Protein AF-A0A178VXC1-F1 (afdb_monomer_lite)

InterPro domains:
  IPR004827 Basic-leucine zipper domain [PF07716] (118-171)
  IPR004827 Basic-leucine zipper domain [PS50217] (119-182)
  IPR004827 Basic-leucine zipper domain [SM00338] (117-181)
  IPR044759 RF2-like transcription factor, bZIP domain [cd14703] (122-173)
  IPR046347 Basic-leucine zipper domain superfamily [SSF57959] (121-177)

Organism: Arabidopsis thaliana (NCBI:txid3702)

Sequence (201 aa):
MNGSDNITTSSGSRSMTQPSLASSSLPPLSPSSSTFHCNSLPSMSFSLSAPVESRDSSIKLPPSPGNFSSSSSVDGDEDASWLEFGSSDYTDDELNKIAKSTKLQEIAKSTKLQEIASDPKKVRRILKNRELAASSKQRKLKYMIDLEHRIKFLENKNALIFEKIKLLEKDKTILMNEKKEITIRIESLEQQAQLRDGTLS

Secondary structure (DSSP, 8-state):
-----------------------------PPP----------------------------PPPP---------------------------HHHHHHHHT-HHHHHHHHHHHHHHHHT-HHHHHHHHHHHHHHHHHHHHHHHHHHHHHHHHHHHHHHHHHHHHHHHHHHHHHHHHHHHHHHHHHHHHHHHHHHHHHHTTT-

Foldseek 3Di:
DDDDDDDDDDDDDDDDDDDDDDDDDDDDDDPDDDDDDDPDDDDDDDDDDDDDDDDDDDDDDDDDDDDDDDDDDDDDDDDPPDPPPPDDDDDPVRVVVVCVPPVVVVVVVVVVVVVCVVDPVSVVVVVVVVVVVVVVVVVVVVVVVVVVVVVVVVVVVVVVVVVVVVVVVVVVVVVVVVVVVVVVVVVVVVVVVVVVVVVVD

pLDDT: mean 70.94, std 24.5, range [33.78, 98.88]

Structure (mmCIF, N/CA/C/O backbone):
data_AF-A0A178VXC1-F1
#
_entry.id   AF-A0A178VXC1-F1
#
loop_
_atom_site.group_PDB
_atom_site.id
_atom_site.type_symbol
_atom_site.label_atom_id
_atom_site.label_alt_id
_atom_site.label_comp_id
_atom_site.label_asym_id
_atom_site.label_entity_id
_atom_site.label_seq_id
_atom_site.pdbx_PDB_ins_code
_atom_site.Cartn_x
_atom_site.Cartn_y
_atom_site.Cartn_z
_atom_site.occupancy
_atom_site.B_iso_or_equiv
_atom_site.auth_seq_id
_atom_site.auth_comp_id
_atom_site.auth_asym_id
_atom_site.auth_atom_id
_atom_site.pdbx_PDB_model_num
ATOM 1 N N . MET A 1 1 ? -51.704 34.181 -7.062 1.00 36.94 1 MET A N 1
ATOM 2 C CA . MET A 1 1 ? -52.946 33.559 -7.573 1.00 36.94 1 MET A CA 1
ATOM 3 C C . MET A 1 1 ? -52.506 32.561 -8.635 1.00 36.94 1 MET A C 1
ATOM 5 O O . MET A 1 1 ? -51.899 33.000 -9.598 1.00 36.94 1 MET A O 1
ATOM 9 N N . ASN A 1 2 ? -52.368 31.280 -8.264 1.00 41.03 2 ASN A N 1
ATOM 10 C CA . ASN A 1 2 ? -53.323 30.176 -8.535 1.00 41.03 2 ASN A CA 1
ATOM 11 C C . ASN A 1 2 ? -53.510 29.964 -10.048 1.00 41.03 2 ASN A C 1
ATOM 13 O O . ASN A 1 2 ? -53.806 30.929 -10.733 1.00 41.03 2 ASN A O 1
ATOM 17 N N . GLY A 1 3 ? -53.409 28.786 -10.655 1.00 39.91 3 GLY A N 1
ATOM 18 C CA . GLY A 1 3 ? -53.301 27.385 -10.236 1.00 39.91 3 GLY A CA 1
ATOM 19 C C . GLY A 1 3 ? -53.251 26.539 -11.533 1.00 39.91 3 GLY A C 1
ATOM 20 O O . GLY A 1 3 ? -53.566 27.055 -12.602 1.00 39.91 3 GLY A O 1
ATOM 21 N N . SER A 1 4 ? -52.674 25.337 -11.518 1.00 53.22 4 SER A N 1
ATOM 22 C CA . SER A 1 4 ? -53.400 24.046 -11.537 1.00 53.22 4 SER A CA 1
ATOM 23 C C . SER A 1 4 ? -53.233 23.283 -12.868 1.00 53.22 4 SER A C 1
ATOM 25 O O . SER A 1 4 ? -53.851 23.614 -13.871 1.00 53.22 4 SER A O 1
ATOM 27 N N . ASP A 1 5 ? -52.345 22.290 -12.836 1.00 54.25 5 ASP A N 1
ATOM 28 C CA . ASP A 1 5 ? -52.455 20.876 -13.241 1.00 54.25 5 ASP A CA 1
ATOM 29 C C . ASP A 1 5 ? -53.368 20.359 -14.383 1.00 54.25 5 ASP A C 1
ATOM 31 O O . ASP A 1 5 ? -54.562 20.628 -14.455 1.00 54.25 5 ASP A O 1
ATOM 35 N N . ASN A 1 6 ? -52.775 19.369 -15.077 1.00 50.41 6 ASN A N 1
ATOM 36 C CA . ASN A 1 6 ? -53.338 18.074 -15.511 1.00 50.41 6 ASN A CA 1
ATOM 37 C C . ASN A 1 6 ? -54.244 18.017 -16.757 1.00 50.41 6 ASN A C 1
ATOM 39 O O . ASN A 1 6 ? -55.423 18.351 -16.706 1.00 50.41 6 ASN A O 1
ATOM 43 N N . ILE A 1 7 ? -53.731 17.361 -17.813 1.00 51.56 7 ILE A N 1
ATOM 44 C CA . ILE A 1 7 ? -54.553 16.490 -18.667 1.00 51.56 7 ILE A CA 1
ATOM 45 C C . ILE A 1 7 ? -53.900 15.107 -18.787 1.00 51.56 7 ILE A C 1
ATOM 47 O O . ILE A 1 7 ? -52.826 14.919 -19.356 1.00 51.56 7 ILE A O 1
ATOM 51 N N . THR A 1 8 ? -54.626 14.145 -18.229 1.00 43.94 8 THR A N 1
ATOM 52 C CA . THR A 1 8 ? -54.477 12.695 -18.301 1.00 43.94 8 THR A CA 1
ATOM 53 C C . THR A 1 8 ? -54.895 12.199 -19.686 1.00 43.94 8 THR A C 1
ATOM 55 O O . THR A 1 8 ? -55.959 12.576 -20.173 1.00 43.94 8 THR A O 1
ATOM 58 N N . THR A 1 9 ? -54.115 11.307 -20.305 1.00 51.94 9 THR A N 1
ATOM 59 C CA . THR A 1 9 ? -54.581 10.494 -21.441 1.00 51.94 9 THR A CA 1
ATOM 60 C C . THR A 1 9 ? -54.616 9.021 -21.049 1.00 51.94 9 THR A C 1
ATOM 62 O O . THR A 1 9 ? -53.717 8.490 -20.404 1.00 51.94 9 THR A O 1
ATOM 65 N N . SER A 1 10 ? -55.750 8.415 -21.383 1.00 43.03 10 SER A N 1
ATOM 66 C CA . SER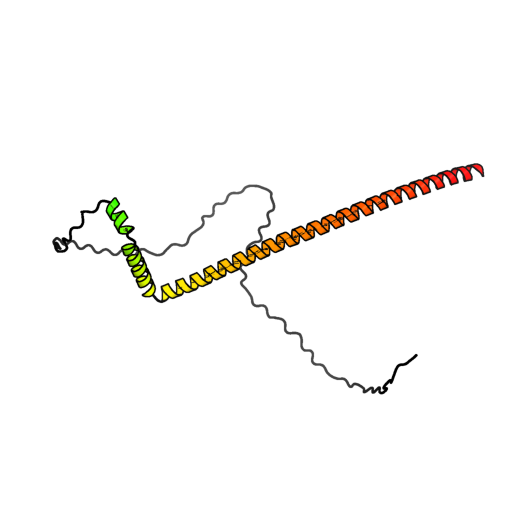 A 1 10 ? -56.200 7.065 -21.061 1.00 43.03 10 SER A CA 1
ATOM 67 C C . SER A 1 10 ? -56.070 6.149 -22.289 1.00 43.03 10 SER A C 1
ATOM 69 O O . SER A 1 10 ? -55.908 6.630 -23.409 1.00 43.03 10 SER A O 1
ATOM 71 N N . SER A 1 11 ? -56.276 4.847 -22.060 1.00 44.06 11 SER A N 1
ATOM 72 C CA . SER A 1 11 ? -56.412 3.718 -23.002 1.00 44.06 11 SER A CA 1
ATOM 73 C C . SER A 1 11 ? -55.104 3.052 -23.463 1.00 44.06 11 SER A C 1
ATOM 75 O O . SER A 1 11 ? -54.135 3.713 -23.793 1.00 44.06 11 SER A O 1
ATOM 77 N N . GLY A 1 12 ? -54.989 1.726 -23.520 1.00 41.28 12 GLY A N 1
ATOM 78 C CA . GLY A 1 12 ? -55.965 0.683 -23.247 1.00 41.28 12 GLY A CA 1
ATOM 79 C C . GLY A 1 12 ? -55.291 -0.687 -23.163 1.00 41.28 12 GLY A C 1
ATOM 80 O O . GLY A 1 12 ? -54.256 -0.951 -23.771 1.00 41.28 12 GLY A O 1
ATOM 81 N N . SER A 1 13 ? -55.910 -1.551 -22.373 1.00 48.03 13 SER A N 1
ATOM 82 C CA . SER A 1 13 ? -55.564 -2.946 -22.136 1.00 48.03 13 SER A CA 1
ATOM 83 C C . SER A 1 13 ? -55.961 -3.803 -23.339 1.00 48.03 13 SER A C 1
ATOM 85 O O . SER A 1 13 ? -57.119 -3.772 -23.753 1.00 48.03 13 SER A O 1
ATOM 87 N N . ARG A 1 14 ? -55.051 -4.638 -23.853 1.00 50.28 14 ARG A N 1
ATOM 88 C CA . ARG A 1 14 ? -55.409 -5.802 -24.677 1.00 50.28 14 ARG A CA 1
ATOM 89 C C . ARG A 1 14 ? -54.522 -6.994 -24.336 1.00 50.28 14 ARG A C 1
ATOM 91 O O . ARG A 1 14 ? -53.337 -7.020 -24.646 1.00 50.28 14 ARG A O 1
ATOM 98 N N . SER A 1 15 ? -55.143 -7.971 -23.688 1.00 45.84 15 SER A N 1
ATOM 99 C CA . SER A 1 15 ? -54.694 -9.351 -23.579 1.00 45.84 15 SER A CA 1
ATOM 100 C C . SER A 1 15 ? -54.772 -10.027 -24.946 1.00 45.84 15 SER A C 1
ATOM 102 O O . SER A 1 15 ? -55.789 -9.911 -25.627 1.00 45.84 15 SER A O 1
ATOM 104 N N . MET A 1 16 ? -53.734 -10.774 -25.325 1.00 54.09 16 MET A N 1
ATOM 105 C CA . MET A 1 16 ? -53.871 -11.876 -26.274 1.00 54.09 16 MET A CA 1
ATOM 106 C C . MET A 1 16 ? -53.001 -13.057 -25.846 1.00 54.09 16 MET A C 1
ATOM 108 O O . MET A 1 16 ? -51.818 -12.943 -25.537 1.00 54.09 16 MET A O 1
ATOM 112 N N . THR A 1 17 ? -53.707 -14.172 -25.792 1.00 45.28 17 THR A N 1
ATOM 113 C CA . THR A 1 17 ? -53.406 -15.537 -25.391 1.00 45.28 17 THR A CA 1
ATOM 114 C C . THR A 1 17 ? -52.227 -16.168 -26.143 1.00 45.28 17 THR A C 1
ATOM 116 O O . THR A 1 17 ? -52.057 -15.968 -27.343 1.00 45.28 17 THR A O 1
ATOM 119 N N . GLN A 1 18 ? -51.443 -16.970 -25.416 1.00 49.00 18 GLN A N 1
ATOM 120 C CA . GLN A 1 18 ? -50.441 -17.911 -25.937 1.00 49.00 18 GLN A CA 1
ATOM 121 C C . GLN A 1 18 ? -51.083 -18.999 -26.817 1.00 49.00 18 GLN A C 1
ATOM 123 O O . GLN A 1 18 ? -52.220 -19.397 -26.564 1.00 49.00 18 GLN A O 1
ATOM 128 N N . PRO A 1 19 ? -50.310 -19.606 -27.730 1.00 50.94 19 PRO A N 1
ATOM 129 C CA . PRO A 1 19 ? -50.226 -21.061 -27.662 1.00 50.94 19 PRO A CA 1
ATOM 130 C C . PRO A 1 19 ? -48.784 -21.580 -27.667 1.00 50.94 19 PRO A C 1
ATOM 132 O O . PRO A 1 19 ? -47.883 -21.055 -28.319 1.00 50.94 19 PRO A O 1
ATOM 135 N N . SER A 1 20 ? -48.623 -22.646 -26.895 1.00 48.56 20 SER A N 1
ATOM 136 C CA . SER A 1 20 ? -47.468 -23.518 -26.742 1.00 48.56 20 SER A CA 1
ATOM 137 C C . SER A 1 20 ? -47.226 -24.390 -27.982 1.00 48.56 20 SER A C 1
ATOM 139 O O . SER A 1 20 ? -48.170 -24.755 -28.677 1.00 48.56 20 SER A O 1
ATOM 141 N N . LEU A 1 21 ? -45.970 -24.792 -28.215 1.00 39.75 21 LEU A N 1
ATOM 142 C CA . LEU A 1 21 ? -45.497 -26.186 -28.117 1.00 39.75 21 LEU A CA 1
ATOM 143 C C . LEU A 1 21 ? -44.094 -26.362 -28.736 1.00 39.75 21 LEU A C 1
ATOM 145 O O . LEU A 1 21 ? -43.771 -25.788 -29.768 1.00 39.75 21 LEU A O 1
ATOM 149 N N . ALA A 1 22 ? -43.342 -27.266 -28.102 1.00 42.25 22 ALA A N 1
ATOM 150 C CA . ALA A 1 22 ? -42.221 -28.049 -28.627 1.00 42.25 22 ALA A CA 1
ATOM 151 C C . ALA A 1 22 ? -40.811 -27.414 -28.686 1.00 42.25 22 ALA A C 1
ATOM 153 O O . ALA A 1 22 ? -40.331 -26.941 -29.707 1.00 42.25 22 ALA A O 1
ATOM 154 N N . SER A 1 23 ? -40.113 -27.559 -27.556 1.00 49.72 23 SER A N 1
ATOM 155 C CA . SER A 1 23 ? -38.897 -28.382 -27.438 1.00 49.72 23 SER A CA 1
ATOM 156 C C . SER A 1 23 ? -37.802 -28.242 -28.508 1.00 49.72 23 SER A C 1
ATOM 158 O O . SER A 1 23 ? -37.768 -28.992 -29.479 1.00 49.72 23 SER A O 1
ATOM 160 N N . SER A 1 24 ? -36.779 -27.438 -28.218 1.00 43.06 24 SER A N 1
ATOM 161 C CA . SER A 1 24 ? -35.423 -27.698 -28.718 1.00 43.06 24 SER A CA 1
ATOM 162 C C . SER A 1 24 ? -34.406 -27.431 -27.611 1.00 43.06 24 SER A C 1
ATOM 164 O O . SER A 1 24 ? -33.894 -26.325 -27.441 1.00 43.06 24 SER A O 1
ATOM 166 N N . SER A 1 25 ? -34.156 -28.468 -26.821 1.00 47.69 25 SER A N 1
ATOM 167 C CA . SER A 1 25 ? -33.063 -28.550 -25.861 1.00 47.69 25 SER A CA 1
ATOM 168 C C . SER A 1 25 ? -31.734 -28.519 -26.621 1.00 47.69 25 SER A C 1
ATOM 170 O O . SER A 1 25 ? -31.384 -29.496 -27.279 1.00 47.69 25 SER A O 1
ATOM 172 N N . LEU A 1 26 ? -30.985 -27.420 -26.537 1.00 57.69 26 LEU A N 1
ATOM 173 C CA . LEU A 1 26 ? -29.579 -27.380 -26.946 1.00 57.69 26 LEU A CA 1
ATOM 174 C C . LEU A 1 26 ? -28.730 -26.990 -25.727 1.00 57.69 26 LEU A C 1
ATOM 176 O O . LEU A 1 26 ? -29.003 -25.957 -25.112 1.00 57.69 26 LEU A O 1
ATOM 180 N N . PRO A 1 27 ? -27.741 -27.811 -25.328 1.00 60.38 27 PRO A N 1
ATOM 181 C CA . PRO A 1 27 ? -26.897 -27.516 -24.177 1.00 60.38 27 PRO A CA 1
ATOM 182 C C . PRO A 1 27 ? -25.889 -26.397 -24.501 1.00 60.38 27 PRO A C 1
ATOM 184 O O . PRO A 1 27 ? -25.479 -26.255 -25.657 1.00 60.38 27 PRO A O 1
ATOM 187 N N . PRO A 1 28 ? -25.448 -25.610 -23.501 1.00 56.44 28 PRO A N 1
ATOM 188 C CA . PRO A 1 28 ? -24.409 -24.609 -23.702 1.00 56.44 28 PRO A CA 1
ATOM 189 C C . PRO A 1 28 ? -23.078 -25.290 -24.046 1.00 56.44 28 PRO A C 1
ATOM 191 O O . PRO A 1 28 ? -22.619 -26.197 -23.348 1.00 56.44 28 PRO A O 1
ATOM 194 N N . LEU A 1 29 ? -22.461 -24.837 -25.138 1.00 44.03 29 LEU A N 1
ATOM 195 C CA . LEU A 1 29 ? -21.144 -25.275 -25.589 1.00 44.03 29 LEU A CA 1
ATOM 196 C C . LEU A 1 29 ? -20.113 -25.030 -24.477 1.00 44.03 29 LEU A C 1
ATOM 198 O O . LEU A 1 29 ? -19.839 -23.894 -24.096 1.00 44.03 29 LEU A O 1
ATOM 202 N N . SER A 1 30 ? -19.558 -26.119 -23.951 1.00 53.22 30 SER A N 1
ATOM 203 C CA . SER A 1 30 ? -18.412 -26.094 -23.042 1.00 53.22 30 SER A CA 1
ATOM 204 C C . SER A 1 30 ? -17.130 -25.815 -23.840 1.00 53.22 30 SER A C 1
ATOM 206 O O . SER A 1 30 ? -16.993 -26.341 -24.948 1.00 53.22 30 SER A O 1
ATOM 208 N N . PRO A 1 31 ? -16.164 -25.037 -23.321 1.00 47.44 31 PRO A N 1
ATOM 209 C CA . PRO A 1 31 ? -14.853 -24.929 -23.948 1.00 47.44 31 PRO A CA 1
ATOM 210 C C . PRO A 1 31 ? -14.093 -26.252 -23.757 1.00 47.44 31 PRO A C 1
ATOM 212 O O . PRO A 1 31 ? -13.821 -26.662 -22.631 1.00 47.44 31 PRO A O 1
ATOM 215 N N . SER A 1 32 ? -13.776 -26.935 -24.860 1.00 41.06 32 SER A N 1
ATOM 216 C CA . SER A 1 32 ? -12.985 -28.170 -24.845 1.00 41.06 32 SER A CA 1
ATOM 217 C C . SER A 1 32 ? -11.593 -27.956 -24.249 1.00 41.06 32 SER A C 1
ATOM 219 O O . SER A 1 32 ? -10.868 -27.030 -24.616 1.00 41.06 32 SER A O 1
ATOM 221 N N . SER A 1 33 ? -11.214 -28.890 -23.379 1.00 42.69 33 SER A N 1
ATOM 222 C CA . SER A 1 33 ? -9.881 -29.085 -22.815 1.00 42.69 33 SER A CA 1
ATOM 223 C C . SER A 1 33 ? -8.814 -29.260 -23.901 1.00 42.69 33 SER A C 1
ATOM 225 O O . SER A 1 33 ? -8.761 -30.285 -24.576 1.00 42.69 33 SER A O 1
ATOM 227 N N . SER A 1 34 ? -7.916 -28.281 -24.012 1.00 38.97 34 SER A N 1
ATOM 228 C CA . SER A 1 34 ? -6.635 -28.399 -24.716 1.00 38.97 34 SER A CA 1
ATOM 229 C C . SER A 1 34 ? -5.501 -28.573 -23.700 1.00 38.97 34 SER A C 1
ATOM 231 O O . SER A 1 34 ? -4.881 -27.616 -23.245 1.00 38.97 34 SER A O 1
ATOM 233 N N . THR A 1 35 ? -5.284 -29.827 -23.329 1.00 41.97 35 THR A N 1
ATOM 234 C CA . THR A 1 35 ? -4.037 -30.500 -22.929 1.00 41.97 35 THR A CA 1
ATOM 235 C C . THR A 1 35 ? -2.718 -29.752 -23.252 1.00 41.97 35 THR A C 1
ATOM 237 O O . THR A 1 35 ? -2.277 -29.752 -24.394 1.00 41.97 35 THR A O 1
ATOM 240 N N . PHE A 1 36 ? -2.102 -29.206 -22.183 1.00 37.97 36 PHE A N 1
ATOM 241 C CA . PHE A 1 36 ? -0.664 -28.987 -21.861 1.00 37.97 36 PHE A CA 1
ATOM 242 C C . PHE A 1 36 ? 0.199 -28.076 -22.782 1.00 37.97 36 PHE A C 1
ATOM 244 O O . PHE A 1 36 ? 0.178 -28.189 -23.994 1.00 37.97 36 PHE A O 1
ATOM 251 N N . HIS A 1 37 ? 1.007 -27.117 -22.305 1.00 37.44 37 HIS A N 1
ATOM 252 C CA . HIS A 1 37 ? 1.935 -27.139 -21.169 1.00 37.44 37 HIS A CA 1
ATOM 253 C C . HIS A 1 37 ? 2.029 -25.773 -20.460 1.00 37.44 37 HIS A C 1
ATOM 255 O O . HIS A 1 37 ? 2.479 -24.786 -21.041 1.00 37.44 37 HIS A O 1
ATOM 261 N N . CYS A 1 38 ? 1.685 -25.723 -19.172 1.00 36.91 38 CYS A N 1
ATOM 262 C CA . CYS A 1 38 ? 2.075 -24.625 -18.291 1.00 36.91 38 CYS A CA 1
ATOM 263 C C . CYS A 1 38 ? 3.328 -25.058 -17.525 1.00 36.91 38 CYS A C 1
ATOM 265 O O . CYS A 1 38 ? 3.289 -26.030 -16.772 1.00 36.91 38 CYS A O 1
ATOM 267 N N . ASN A 1 39 ? 4.436 -24.341 -17.712 1.00 43.50 39 ASN A N 1
ATOM 268 C CA . ASN A 1 39 ? 5.619 -24.472 -16.866 1.00 43.50 39 ASN A CA 1
ATOM 269 C C . ASN A 1 39 ? 5.297 -23.863 -15.495 1.00 43.50 39 ASN A C 1
ATOM 271 O O . ASN A 1 39 ? 5.554 -22.684 -15.251 1.00 43.50 39 ASN A O 1
ATOM 275 N N . SER A 1 40 ? 4.676 -24.650 -14.619 1.00 42.94 40 SER A N 1
ATOM 276 C CA . SER A 1 40 ? 4.443 -24.261 -13.233 1.00 42.94 40 SER A CA 1
ATOM 277 C C . SER A 1 40 ? 5.763 -24.308 -12.469 1.00 42.94 40 SER A C 1
ATOM 279 O O . SER A 1 40 ? 6.355 -25.370 -12.287 1.00 42.94 40 SER A O 1
ATOM 281 N N . LEU A 1 41 ? 6.226 -23.139 -12.029 1.00 56.88 41 LEU A N 1
ATOM 282 C CA . LEU A 1 41 ? 7.271 -23.015 -11.015 1.00 56.88 41 LEU A CA 1
ATOM 283 C C . LEU A 1 41 ? 6.797 -23.719 -9.728 1.00 56.88 41 LEU A C 1
ATOM 285 O O . LEU A 1 41 ? 5.633 -23.543 -9.355 1.00 56.88 41 LEU A O 1
ATOM 289 N N . PRO A 1 42 ? 7.645 -24.485 -9.021 1.00 55.34 42 PRO A N 1
ATOM 290 C CA . PRO A 1 42 ? 7.250 -25.073 -7.749 1.00 55.34 42 PRO A CA 1
ATOM 291 C C . PRO A 1 42 ? 6.983 -23.973 -6.716 1.00 55.34 42 PRO A C 1
ATOM 293 O O . PRO A 1 42 ? 7.834 -23.118 -6.467 1.00 55.34 42 PRO A O 1
ATOM 296 N N . SER A 1 43 ? 5.803 -24.011 -6.097 1.00 43.38 43 SER A N 1
ATOM 297 C CA . SER A 1 43 ? 5.514 -23.266 -4.873 1.00 43.38 43 SER A CA 1
ATOM 298 C C . SER A 1 43 ? 6.412 -23.818 -3.762 1.00 43.38 43 SER A C 1
ATOM 300 O O . SER A 1 43 ? 6.239 -24.952 -3.323 1.00 43.38 43 SER A O 1
ATOM 302 N N . MET A 1 44 ? 7.425 -23.053 -3.355 1.00 41.75 44 MET A N 1
ATOM 303 C CA . MET A 1 44 ? 8.289 -23.410 -2.230 1.00 41.75 44 MET A CA 1
ATOM 304 C C . MET A 1 44 ? 7.563 -23.048 -0.931 1.00 41.75 44 MET A C 1
ATOM 306 O O . MET A 1 44 ? 7.567 -21.895 -0.501 1.00 41.75 44 MET A O 1
ATOM 310 N N . SER A 1 45 ? 6.911 -24.030 -0.313 1.00 47.19 45 SER A N 1
ATOM 311 C CA . SER A 1 45 ? 6.445 -23.935 1.069 1.00 47.19 45 SER A CA 1
ATOM 312 C C . SER A 1 45 ? 7.644 -24.089 2.005 1.00 47.19 45 SER A C 1
ATOM 314 O O . SER A 1 45 ? 8.205 -25.177 2.130 1.00 47.19 45 SER A O 1
ATOM 316 N N . PHE A 1 46 ? 8.051 -23.006 2.663 1.00 37.22 46 PHE A N 1
ATOM 317 C CA . PHE A 1 46 ? 9.056 -23.067 3.718 1.00 37.22 46 PHE A CA 1
ATOM 318 C C . PHE A 1 46 ? 8.397 -23.557 5.007 1.00 37.22 46 PHE A C 1
ATOM 320 O O . PHE A 1 46 ? 7.642 -22.833 5.652 1.00 37.22 46 PHE A O 1
ATOM 327 N N . SER A 1 47 ? 8.687 -24.795 5.388 1.00 41.00 47 SER A N 1
ATOM 328 C CA . SER A 1 47 ? 8.442 -25.294 6.738 1.00 41.00 47 SER A CA 1
ATOM 329 C C . SER A 1 47 ? 9.779 -25.727 7.327 1.00 41.00 47 SER A C 1
ATOM 331 O O . SER A 1 47 ? 10.442 -26.624 6.814 1.00 41.00 47 SER A O 1
ATOM 333 N N . LEU A 1 48 ? 10.200 -25.009 8.369 1.00 37.22 48 LEU A N 1
ATOM 334 C CA . LEU A 1 48 ? 11.373 -25.302 9.186 1.00 37.22 48 LEU A CA 1
ATOM 335 C C . LEU A 1 48 ? 11.152 -26.616 9.950 1.00 37.22 48 LEU A C 1
ATOM 337 O O . LEU A 1 48 ? 10.224 -26.677 10.755 1.00 37.22 48 LEU A O 1
ATOM 341 N N . SER A 1 49 ? 12.024 -27.614 9.760 1.00 37.53 49 SER A N 1
ATOM 342 C CA . SER A 1 49 ? 12.752 -28.337 10.829 1.00 37.53 49 SER A CA 1
ATOM 343 C C . SER A 1 49 ? 13.605 -29.494 10.263 1.00 37.53 49 SER A C 1
ATOM 345 O O . SER A 1 49 ? 13.193 -30.202 9.355 1.00 37.53 49 SER A O 1
ATOM 347 N N . ALA A 1 50 ? 14.823 -29.592 10.799 1.00 38.47 50 ALA A N 1
ATOM 348 C CA . ALA A 1 50 ? 16.028 -30.374 10.453 1.00 38.47 50 ALA A CA 1
ATOM 349 C C . ALA A 1 50 ? 15.946 -31.918 10.670 1.00 38.47 50 ALA A C 1
ATOM 351 O O . ALA A 1 50 ? 14.909 -32.368 11.153 1.00 38.47 50 ALA A O 1
ATOM 352 N N . PRO A 1 51 ? 17.041 -32.725 10.536 1.00 46.12 51 PRO A N 1
ATOM 353 C CA . PRO A 1 51 ? 18.258 -32.654 9.691 1.00 46.12 51 PRO A CA 1
ATOM 354 C C . PRO A 1 51 ? 18.601 -33.982 8.936 1.00 46.12 51 PRO A C 1
ATOM 356 O O . PRO A 1 51 ? 18.015 -35.023 9.194 1.00 46.12 51 PRO A O 1
ATOM 359 N N . VAL A 1 52 ? 19.660 -33.913 8.103 1.00 39.72 52 VAL A N 1
ATOM 360 C CA . VAL A 1 52 ? 20.583 -34.981 7.622 1.00 39.72 52 VAL A CA 1
ATOM 361 C C . VAL A 1 52 ? 20.018 -36.157 6.804 1.00 39.72 52 VAL A C 1
ATOM 363 O O . VAL A 1 52 ? 19.455 -37.080 7.361 1.00 39.72 52 VAL A O 1
ATOM 366 N N . GLU A 1 53 ? 20.356 -36.210 5.505 1.00 33.78 53 GLU A N 1
ATOM 367 C CA . GLU A 1 53 ? 21.082 -37.361 4.935 1.00 33.78 53 GLU A CA 1
ATOM 368 C C . GLU A 1 53 ? 21.708 -37.020 3.566 1.00 33.78 53 GLU A C 1
ATOM 370 O O . GLU A 1 53 ? 21.123 -36.353 2.715 1.00 33.78 53 GLU A O 1
ATOM 375 N N . SER A 1 54 ? 22.944 -37.477 3.392 1.00 40.16 54 SER A N 1
ATOM 376 C CA . SER A 1 54 ? 23.786 -37.378 2.201 1.00 40.16 54 SER A CA 1
ATOM 377 C C . SER A 1 54 ? 23.193 -38.127 1.006 1.00 40.16 54 SER A C 1
ATOM 379 O O . SER A 1 54 ? 22.850 -39.294 1.169 1.00 40.16 54 SER A O 1
ATOM 381 N N . ARG A 1 55 ? 23.184 -37.521 -0.196 1.00 39.84 55 ARG A N 1
ATOM 382 C CA . ARG A 1 55 ? 23.493 -38.214 -1.464 1.00 39.84 55 ARG A CA 1
ATOM 383 C C . ARG A 1 55 ? 23.954 -37.254 -2.566 1.00 39.84 55 ARG A C 1
ATOM 385 O O . ARG A 1 55 ? 23.224 -36.380 -3.023 1.00 39.84 55 ARG A O 1
ATOM 392 N N . ASP A 1 56 ? 25.185 -37.505 -2.989 1.00 42.28 56 ASP A N 1
ATOM 393 C CA . ASP A 1 56 ? 25.825 -37.082 -4.229 1.00 42.28 56 ASP A CA 1
ATOM 394 C C . ASP A 1 56 ? 24.956 -37.420 -5.455 1.00 42.28 56 ASP A C 1
ATOM 396 O O . ASP A 1 56 ? 24.522 -38.560 -5.637 1.00 42.28 56 ASP A O 1
ATOM 400 N N . SER A 1 57 ? 24.693 -36.424 -6.300 1.00 36.47 57 SER A N 1
ATOM 401 C CA . SER A 1 57 ? 24.305 -36.657 -7.691 1.00 36.47 57 SER A CA 1
ATOM 402 C C . SER A 1 57 ? 24.843 -35.529 -8.569 1.00 36.47 57 SER A C 1
ATOM 404 O O . SER A 1 57 ? 24.275 -34.447 -8.700 1.00 36.47 57 SER A O 1
ATOM 406 N N . SER A 1 58 ? 26.007 -35.817 -9.147 1.00 39.50 58 SER A N 1
ATOM 407 C CA . SER A 1 58 ? 26.663 -35.085 -10.228 1.00 39.50 58 SER A CA 1
ATOM 408 C C . SER A 1 58 ? 25.682 -34.522 -11.264 1.00 39.50 58 SER A C 1
ATOM 410 O O . SER A 1 58 ? 24.978 -35.257 -11.960 1.00 39.50 58 SER A O 1
ATOM 412 N N . ILE A 1 59 ? 25.702 -33.198 -11.418 1.00 42.78 59 ILE A N 1
ATOM 413 C CA . ILE A 1 59 ? 25.002 -32.470 -12.478 1.00 42.78 59 ILE A CA 1
ATOM 414 C C . ILE A 1 59 ? 25.745 -32.741 -13.793 1.00 42.78 59 ILE A C 1
ATOM 416 O O . ILE A 1 59 ? 26.805 -32.180 -14.064 1.00 42.78 59 ILE A O 1
ATOM 420 N N . LYS A 1 60 ? 25.201 -33.646 -14.609 1.00 38.97 60 LYS A N 1
ATOM 421 C CA . LYS A 1 60 ? 25.733 -34.007 -15.927 1.00 38.97 60 LYS A CA 1
ATOM 422 C C . LYS A 1 60 ? 25.391 -32.912 -16.944 1.00 38.97 60 LYS A C 1
ATOM 424 O O . LYS A 1 60 ? 24.247 -32.796 -17.374 1.00 38.97 60 LYS A O 1
ATOM 429 N N . LEU A 1 61 ? 26.386 -32.109 -17.321 1.00 47.59 61 LEU A N 1
ATOM 430 C CA . LEU A 1 61 ? 26.303 -31.155 -18.434 1.00 47.59 61 LEU A CA 1
ATOM 431 C C . LEU A 1 61 ? 26.395 -31.892 -19.791 1.00 47.59 61 LEU A C 1
ATOM 433 O O . LEU A 1 61 ? 27.093 -32.906 -19.877 1.00 47.59 61 LEU A O 1
ATOM 437 N N . PRO A 1 62 ? 25.718 -31.419 -20.857 1.00 49.44 62 PRO A N 1
ATOM 438 C CA . PRO A 1 62 ? 25.835 -32.005 -22.193 1.00 49.44 62 PRO A CA 1
ATOM 439 C C . PRO A 1 62 ? 27.181 -31.638 -22.859 1.00 49.44 62 PRO A C 1
ATOM 441 O O . PRO A 1 62 ? 27.673 -30.527 -22.649 1.00 49.44 62 PRO A O 1
ATOM 444 N N . PRO A 1 63 ? 27.784 -32.526 -23.675 1.00 47.75 63 PRO A N 1
ATOM 445 C CA . PRO A 1 63 ? 29.053 -32.243 -24.342 1.00 47.75 63 PRO A CA 1
ATOM 446 C C . PRO A 1 63 ? 28.881 -31.294 -25.541 1.00 47.75 63 PRO A C 1
ATOM 448 O O . PRO A 1 63 ? 28.016 -31.497 -26.394 1.00 47.75 63 PRO A O 1
ATOM 451 N N . SER A 1 64 ? 29.749 -30.282 -25.619 1.00 43.47 64 SER A N 1
ATOM 452 C CA . SER A 1 64 ? 29.935 -29.421 -26.796 1.00 43.47 64 SER A CA 1
ATOM 453 C C . SER A 1 64 ? 30.600 -30.195 -27.946 1.00 43.47 64 SER A C 1
ATOM 455 O O . SER A 1 64 ? 31.606 -30.867 -27.705 1.00 43.47 64 SER A O 1
ATOM 457 N N . PRO A 1 65 ? 30.129 -30.081 -29.203 1.00 48.94 65 PRO A N 1
ATOM 458 C CA . PRO A 1 65 ? 30.814 -30.678 -30.344 1.00 48.94 65 PRO A CA 1
ATOM 459 C C . PRO A 1 65 ? 32.012 -29.831 -30.803 1.00 48.94 65 PRO A C 1
ATOM 461 O O . PRO A 1 65 ? 31.842 -28.724 -31.303 1.00 48.94 65 PRO A O 1
ATOM 464 N N . GLY A 1 66 ? 33.206 -30.412 -30.665 1.00 36.25 66 GLY A N 1
ATOM 465 C CA . GLY A 1 66 ? 34.107 -30.658 -31.797 1.00 36.25 66 GLY A CA 1
ATOM 466 C C . GLY A 1 66 ? 34.897 -29.487 -32.382 1.00 36.25 66 GLY A C 1
ATOM 467 O O . GLY A 1 66 ? 34.430 -28.789 -33.276 1.00 36.25 66 GLY A O 1
ATOM 468 N N . ASN A 1 67 ? 36.162 -29.403 -31.964 1.00 37.81 67 ASN A N 1
ATOM 469 C CA . ASN A 1 67 ? 37.257 -28.779 -32.704 1.00 37.81 67 ASN A CA 1
ATOM 470 C C . ASN A 1 67 ? 37.430 -29.437 -34.086 1.00 37.81 67 ASN A C 1
ATOM 472 O O . ASN A 1 67 ? 37.499 -30.662 -34.175 1.00 37.81 67 ASN A O 1
ATOM 476 N N . PHE A 1 68 ? 37.630 -28.628 -35.127 1.00 38.25 68 PHE A N 1
ATOM 477 C CA . PHE A 1 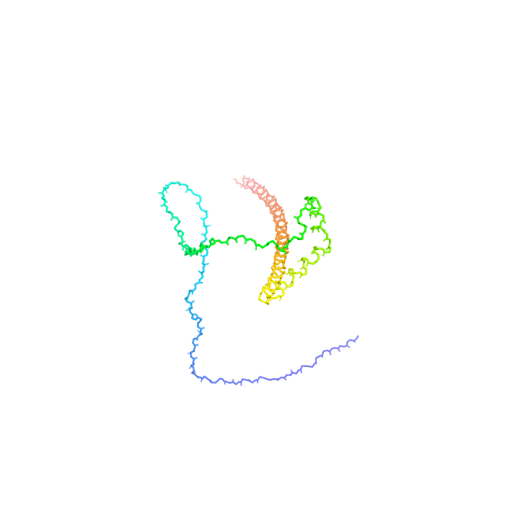68 ? 38.310 -29.058 -36.347 1.00 38.25 68 PHE A CA 1
ATOM 478 C C . PHE A 1 68 ? 39.685 -28.400 -36.397 1.00 38.25 68 PHE A C 1
ATOM 480 O O . PHE A 1 68 ? 39.810 -27.180 -36.482 1.00 38.25 68 PHE A O 1
ATOM 487 N N . SER A 1 69 ? 40.713 -29.239 -36.317 1.00 36.09 69 SER A N 1
ATOM 488 C CA . SER A 1 69 ? 42.091 -28.901 -36.646 1.00 36.09 69 SER A CA 1
ATOM 489 C C . SER A 1 69 ? 42.189 -28.513 -38.121 1.00 36.09 69 SER A C 1
ATOM 491 O O . SER A 1 69 ? 41.655 -29.203 -38.985 1.00 36.09 69 SER A O 1
ATOM 493 N N . SER A 1 70 ? 42.913 -27.442 -38.425 1.00 39.59 70 SER A N 1
ATOM 494 C CA . SER A 1 70 ? 43.452 -27.196 -39.762 1.00 39.59 70 SER A CA 1
ATOM 495 C C . SER A 1 70 ? 44.950 -26.996 -39.610 1.00 39.59 70 SER A C 1
ATOM 497 O O . SER A 1 70 ? 45.415 -25.939 -39.196 1.00 39.59 70 SER A O 1
ATOM 499 N N . SER A 1 71 ? 45.689 -28.073 -39.863 1.00 38.91 71 SER A N 1
ATOM 500 C CA . SER A 1 71 ? 47.130 -28.043 -40.057 1.00 38.91 71 SER A CA 1
ATOM 501 C C . SER A 1 71 ? 47.417 -27.546 -41.472 1.00 38.91 71 SER A C 1
ATOM 503 O O . SER A 1 71 ? 47.073 -28.222 -42.441 1.00 38.91 71 SER A O 1
ATOM 505 N N . SER A 1 72 ? 48.091 -26.412 -41.598 1.00 43.12 72 SER A N 1
ATOM 506 C CA . SER A 1 72 ? 48.839 -26.075 -42.807 1.00 43.12 72 SER A CA 1
ATOM 507 C C . SER A 1 72 ? 50.175 -25.487 -42.380 1.00 43.12 72 SER A C 1
ATOM 509 O O . SER A 1 72 ? 50.268 -24.324 -41.995 1.00 43.12 72 SER A O 1
ATOM 511 N N . SER A 1 73 ? 51.181 -26.356 -42.388 1.00 43.75 73 SER A N 1
ATOM 512 C CA . SER A 1 73 ? 52.595 -26.013 -42.350 1.00 43.75 73 SER A CA 1
ATOM 513 C C . SER A 1 73 ? 53.016 -25.690 -43.781 1.00 43.75 73 SER A C 1
ATOM 515 O O . SER A 1 73 ? 52.867 -26.534 -44.664 1.00 43.75 73 SER A O 1
ATOM 517 N N . VAL A 1 74 ? 53.482 -24.462 -44.000 1.00 54.84 74 VAL A N 1
ATOM 518 C CA . VAL A 1 74 ? 54.266 -24.060 -45.169 1.00 54.84 74 VAL A CA 1
ATOM 519 C C . VAL A 1 74 ? 55.335 -23.104 -44.642 1.00 54.84 74 VAL A C 1
ATOM 521 O O . VAL A 1 74 ? 55.016 -21.991 -44.234 1.00 54.84 74 VAL A O 1
ATOM 524 N N . ASP A 1 75 ? 56.568 -23.601 -44.579 1.00 44.75 75 ASP A N 1
ATOM 525 C CA . ASP A 1 75 ? 57.789 -22.796 -44.495 1.00 44.75 75 ASP A CA 1
ATOM 526 C C . ASP A 1 75 ? 58.103 -22.202 -45.878 1.00 44.75 75 ASP A C 1
ATOM 528 O O . ASP A 1 75 ? 57.826 -22.828 -46.905 1.00 44.75 75 ASP A O 1
ATOM 532 N N . GLY A 1 76 ? 58.714 -21.018 -45.889 1.00 43.19 76 GLY A N 1
ATOM 533 C CA . GLY A 1 76 ? 59.164 -20.290 -47.080 1.00 43.19 76 GLY A CA 1
ATOM 534 C C . GLY A 1 76 ? 59.044 -18.786 -46.826 1.00 43.19 76 GLY A C 1
ATOM 535 O O . GLY A 1 76 ? 57.953 -18.246 -46.958 1.00 43.19 76 GLY A O 1
ATOM 536 N N . ASP A 1 77 ? 60.014 -18.164 -46.160 1.00 45.62 77 ASP A N 1
ATOM 537 C CA . ASP A 1 77 ? 61.269 -17.613 -46.709 1.00 45.62 77 ASP A CA 1
ATOM 538 C C . ASP A 1 77 ? 61.084 -16.183 -47.261 1.00 45.62 77 ASP A C 1
ATOM 540 O O . ASP A 1 77 ? 59.995 -15.774 -47.655 1.00 45.62 77 ASP A O 1
ATOM 544 N N . GLU A 1 78 ? 62.169 -15.433 -47.134 1.00 51.50 78 GLU A N 1
ATOM 545 C CA . GLU A 1 78 ? 62.351 -13.992 -46.990 1.00 51.50 78 GLU A CA 1
ATOM 546 C C . GLU A 1 78 ? 61.802 -13.077 -48.109 1.00 51.50 78 GLU A C 1
ATOM 548 O O . GLU A 1 78 ? 61.514 -13.479 -49.234 1.00 51.50 78 GLU A O 1
ATOM 553 N N . ASP A 1 79 ? 61.772 -11.786 -47.756 1.00 50.34 79 ASP A N 1
ATOM 554 C CA . ASP A 1 79 ? 61.654 -10.594 -48.606 1.00 50.34 79 ASP A CA 1
ATOM 555 C C . ASP A 1 79 ? 60.264 -10.138 -49.088 1.00 50.34 79 ASP A C 1
ATOM 557 O O . ASP A 1 79 ? 59.846 -10.283 -50.237 1.00 50.34 79 ASP A O 1
ATOM 561 N N . ALA A 1 80 ? 59.612 -9.371 -48.209 1.00 46.34 80 ALA A N 1
ATOM 562 C CA . ALA A 1 80 ? 58.725 -8.277 -48.604 1.00 46.34 80 ALA A CA 1
ATOM 563 C C . ALA A 1 80 ? 59.168 -6.962 -47.933 1.00 46.34 80 ALA A C 1
ATOM 565 O O . ALA A 1 80 ? 58.418 -6.299 -47.216 1.00 46.34 80 ALA A O 1
ATOM 566 N N . SER A 1 81 ? 60.420 -6.584 -48.184 1.00 49.25 81 SER A N 1
ATOM 567 C CA . SER A 1 81 ? 61.009 -5.269 -47.930 1.00 49.25 81 SER A CA 1
ATOM 568 C C . SER A 1 81 ? 60.430 -4.214 -48.890 1.00 49.25 81 SER A C 1
ATOM 570 O O . SER A 1 81 ? 61.116 -3.720 -49.775 1.00 49.25 81 SER A O 1
ATOM 572 N N . TRP A 1 82 ? 59.137 -3.877 -48.759 1.00 44.44 82 TRP A N 1
ATOM 573 C CA . TRP A 1 82 ? 58.507 -2.828 -49.592 1.00 44.44 82 TRP A CA 1
ATOM 574 C C . TRP A 1 82 ? 57.453 -1.947 -48.907 1.00 44.44 82 TRP A C 1
ATOM 576 O O . TRP A 1 82 ? 56.712 -1.237 -49.583 1.00 44.44 82 TRP A O 1
ATOM 586 N N . LEU A 1 83 ? 57.415 -1.905 -47.573 1.00 46.94 83 LEU A N 1
ATOM 587 C CA . LEU A 1 83 ? 56.639 -0.898 -46.833 1.00 46.94 83 LEU A CA 1
ATOM 588 C C . LEU A 1 83 ? 57.447 -0.328 -45.659 1.00 46.94 83 LEU A C 1
ATOM 590 O O . LEU A 1 83 ? 57.022 -0.327 -44.508 1.00 46.94 83 LEU A O 1
ATOM 594 N N . GLU A 1 84 ? 58.625 0.204 -45.977 1.00 47.81 84 GLU A N 1
ATOM 595 C CA . GLU A 1 84 ? 59.338 1.159 -45.128 1.00 47.81 84 GLU A CA 1
ATOM 596 C C . GLU A 1 84 ? 58.625 2.523 -45.194 1.00 47.81 84 GLU A C 1
ATOM 598 O O . GLU A 1 84 ? 59.067 3.470 -45.840 1.00 47.81 84 GLU A O 1
ATOM 603 N N . PHE A 1 85 ? 57.459 2.622 -44.555 1.00 45.84 85 PHE A N 1
ATOM 604 C CA . PHE A 1 85 ? 56.965 3.906 -44.065 1.00 45.84 85 PHE A CA 1
ATOM 605 C C . PHE A 1 85 ? 57.285 3.935 -42.574 1.00 45.84 85 PHE A C 1
ATOM 607 O O . PHE A 1 85 ? 56.715 3.150 -41.818 1.00 45.84 85 PHE A O 1
ATOM 614 N N . GLY A 1 86 ? 58.252 4.776 -42.191 1.00 52.78 86 GLY A N 1
ATOM 615 C CA . GLY A 1 86 ? 58.815 4.885 -40.844 1.00 52.78 86 GLY A CA 1
ATOM 616 C C . GLY A 1 86 ? 57.777 4.683 -39.743 1.00 52.78 86 GLY A C 1
ATOM 617 O O . GLY A 1 86 ? 56.920 5.531 -39.500 1.00 52.78 86 GLY A O 1
ATOM 618 N N . SER A 1 87 ? 57.849 3.525 -39.095 1.00 58.69 87 SER A N 1
ATOM 619 C CA . SER A 1 87 ? 56.914 3.098 -38.062 1.00 58.69 87 SER A CA 1
ATOM 620 C C . SER A 1 87 ? 57.678 2.849 -36.766 1.00 58.69 87 SER A C 1
ATOM 622 O O . SER A 1 87 ? 57.728 1.715 -36.305 1.00 58.69 87 SER A O 1
ATOM 624 N N . SER A 1 88 ? 58.305 3.886 -36.195 1.00 62.41 88 SER A N 1
ATOM 625 C CA . SER A 1 88 ? 58.836 3.826 -34.821 1.00 62.41 88 SER A CA 1
ATOM 626 C C . SER A 1 88 ? 59.232 5.190 -34.208 1.00 62.41 88 SER A C 1
ATOM 628 O O . SER A 1 88 ? 60.190 5.235 -33.446 1.00 62.41 88 SER A O 1
ATOM 630 N N . ASP A 1 89 ? 58.512 6.291 -34.455 1.00 59.03 89 ASP A N 1
ATOM 631 C CA . ASP A 1 89 ? 58.871 7.600 -33.853 1.00 59.03 89 ASP A CA 1
ATOM 632 C C . ASP A 1 89 ? 57.749 8.222 -33.005 1.00 59.03 89 ASP A C 1
ATOM 634 O O . ASP A 1 89 ? 57.602 9.441 -32.959 1.00 59.03 89 ASP A O 1
ATOM 638 N N . TYR A 1 90 ? 56.922 7.409 -32.341 1.00 71.62 90 TYR A N 1
ATOM 639 C CA . TYR A 1 90 ? 55.915 7.933 -31.414 1.00 71.62 90 TYR A CA 1
ATOM 640 C C . TYR A 1 90 ? 56.070 7.318 -30.031 1.00 71.62 90 TYR A C 1
ATOM 642 O O . TYR A 1 90 ? 55.958 6.106 -29.847 1.00 71.62 90 TYR A O 1
ATOM 650 N N . THR A 1 91 ? 56.292 8.184 -29.051 1.00 83.19 91 THR A N 1
ATOM 651 C CA . THR A 1 91 ? 56.253 7.845 -27.630 1.00 83.19 91 THR A CA 1
ATOM 652 C C . THR A 1 91 ? 54.828 7.409 -27.261 1.00 83.19 91 THR A C 1
ATOM 654 O O . THR A 1 91 ? 53.857 7.882 -27.854 1.00 83.19 91 THR A O 1
ATOM 657 N N . ASP A 1 92 ? 54.657 6.538 -26.266 1.00 77.31 92 ASP A N 1
ATOM 658 C CA . ASP A 1 92 ? 53.333 6.008 -25.875 1.00 77.31 92 ASP A CA 1
ATOM 659 C C . ASP A 1 92 ? 52.333 7.136 -25.509 1.00 77.31 92 ASP A C 1
ATOM 661 O O . ASP A 1 92 ? 51.136 7.088 -25.813 1.00 77.31 92 ASP A O 1
ATOM 665 N N . ASP A 1 93 ? 52.854 8.243 -24.970 1.00 79.00 93 ASP A N 1
ATOM 666 C CA . ASP A 1 93 ? 52.110 9.481 -24.713 1.00 79.00 93 ASP A CA 1
ATOM 667 C C . ASP A 1 93 ? 51.617 10.180 -25.991 1.00 79.00 93 ASP A C 1
ATOM 669 O O . ASP A 1 93 ? 50.517 10.746 -26.021 1.00 79.00 93 ASP A O 1
ATOM 673 N N . GLU A 1 94 ? 52.397 10.128 -27.068 1.00 77.94 94 GLU A N 1
ATOM 674 C CA . GLU A 1 94 ? 52.052 10.691 -28.372 1.00 77.94 94 GLU A CA 1
ATOM 675 C C . GLU A 1 94 ? 51.017 9.822 -29.081 1.00 77.94 94 GLU A C 1
ATOM 677 O O . GLU A 1 94 ? 50.028 10.357 -29.582 1.00 77.94 94 GLU A O 1
ATOM 682 N N . LEU A 1 95 ? 51.148 8.493 -29.023 1.00 77.38 95 LEU A N 1
ATOM 683 C CA . LEU A 1 95 ? 50.133 7.558 -29.522 1.00 77.38 95 LEU A CA 1
ATOM 684 C C . LEU A 1 95 ? 48.794 7.754 -28.809 1.00 77.38 95 LEU A C 1
ATOM 686 O O . LEU A 1 95 ? 47.742 7.818 -29.447 1.00 77.38 95 LEU A O 1
ATOM 690 N N . ASN A 1 96 ? 48.822 7.945 -27.493 1.00 77.88 96 ASN A N 1
ATOM 691 C CA . ASN A 1 96 ? 47.634 8.239 -26.703 1.00 77.88 96 ASN A CA 1
ATOM 692 C C . ASN A 1 96 ? 47.022 9.606 -27.068 1.00 77.88 96 ASN A C 1
ATOM 694 O O . ASN A 1 96 ? 45.799 9.744 -27.144 1.00 77.88 96 ASN A O 1
ATOM 698 N N . LYS A 1 97 ? 47.846 10.626 -27.340 1.00 80.56 97 LYS A N 1
ATOM 699 C CA . LYS A 1 97 ? 47.398 11.957 -27.788 1.00 80.56 97 LYS A CA 1
ATOM 700 C C . LYS A 1 97 ? 46.797 11.922 -29.198 1.00 80.56 97 LYS A C 1
ATOM 702 O O . LYS A 1 97 ? 45.786 12.578 -29.443 1.00 80.56 97 LYS A O 1
ATOM 707 N N . ILE A 1 98 ? 47.364 11.115 -30.092 1.00 72.62 98 ILE A N 1
ATOM 708 C CA . ILE A 1 98 ? 46.870 10.867 -31.452 1.00 72.62 98 ILE A CA 1
ATOM 709 C C . ILE A 1 98 ? 45.554 10.080 -31.397 1.00 72.62 98 ILE A C 1
ATOM 711 O O . ILE A 1 98 ? 44.574 10.492 -32.012 1.00 72.62 98 ILE A O 1
ATOM 715 N N . ALA A 1 99 ? 45.461 9.024 -30.587 1.00 74.25 99 ALA A N 1
ATOM 716 C CA . ALA A 1 99 ? 44.230 8.252 -30.394 1.00 74.25 99 ALA A CA 1
ATOM 717 C C . ALA A 1 99 ? 43.086 9.087 -29.783 1.00 74.25 99 ALA A C 1
ATOM 719 O O . ALA A 1 99 ? 41.911 8.865 -30.083 1.00 74.25 99 ALA A O 1
ATOM 720 N N . LYS A 1 100 ? 43.425 10.083 -28.953 1.00 76.31 100 LYS A N 1
ATOM 721 C CA . LYS A 1 100 ? 42.488 11.067 -28.384 1.00 76.31 100 LYS A CA 1
ATOM 722 C C . LYS A 1 100 ? 42.179 12.238 -29.320 1.00 76.31 100 LYS A C 1
ATOM 724 O O . LYS A 1 100 ? 41.322 13.055 -28.983 1.00 76.31 100 LYS A O 1
ATOM 729 N N . SER A 1 101 ? 42.837 12.332 -30.478 1.00 79.25 101 SER A N 1
ATOM 730 C CA . SER A 1 101 ? 42.536 13.355 -31.477 1.00 79.25 101 SER A CA 1
ATOM 731 C C . SER A 1 101 ? 41.077 13.242 -31.899 1.00 79.25 101 SER A C 1
ATOM 733 O O . SER A 1 101 ? 40.623 12.200 -32.379 1.00 79.25 101 SER A O 1
ATOM 735 N N . THR A 1 102 ? 40.334 14.332 -31.731 1.00 81.25 102 THR A N 1
ATOM 736 C CA . THR A 1 102 ? 38.899 14.414 -32.028 1.00 81.25 102 THR A CA 1
ATOM 737 C C . THR A 1 102 ? 38.589 13.977 -33.457 1.00 81.25 102 THR A C 1
ATOM 739 O O . THR A 1 102 ? 37.643 13.224 -33.673 1.00 81.25 102 THR A O 1
ATOM 742 N N . LYS A 1 103 ? 39.444 14.361 -34.413 1.00 78.38 103 LYS A N 1
ATOM 743 C CA . LYS A 1 103 ? 39.320 14.018 -35.833 1.00 78.38 103 LYS A CA 1
ATOM 744 C C . LYS A 1 103 ? 39.492 12.519 -36.095 1.00 78.38 103 LYS A C 1
ATOM 746 O O . LYS A 1 103 ? 38.707 11.938 -36.834 1.00 78.38 103 LYS A O 1
ATOM 751 N N . LEU A 1 104 ? 40.477 11.871 -35.470 1.00 74.38 104 LEU A N 1
ATOM 752 C CA . LEU A 1 104 ? 40.671 10.421 -35.607 1.00 74.38 104 LEU A CA 1
ATOM 753 C C . LEU A 1 104 ? 39.566 9.636 -34.894 1.00 74.38 104 LEU A C 1
ATOM 755 O O . LEU A 1 104 ? 39.085 8.637 -35.421 1.00 74.38 104 LEU A O 1
ATOM 759 N N . GLN A 1 105 ? 39.093 10.122 -33.744 1.00 80.62 105 GLN A N 1
ATOM 760 C CA . GLN A 1 105 ? 37.965 9.524 -33.034 1.00 80.62 105 GLN A CA 1
ATOM 761 C C . GLN A 1 105 ? 36.653 9.640 -33.829 1.00 80.62 105 GLN A C 1
ATOM 763 O O . GLN A 1 105 ? 35.825 8.731 -33.801 1.00 80.62 105 GLN A O 1
ATOM 768 N N . GLU A 1 106 ? 36.446 10.748 -34.536 1.00 79.12 106 GLU A N 1
ATOM 769 C CA . GLU A 1 106 ? 35.314 10.959 -35.438 1.00 79.12 106 GLU A CA 1
ATOM 770 C C . GLU A 1 106 ? 35.393 10.053 -36.670 1.00 79.12 106 GLU A C 1
ATOM 772 O O . GLU A 1 106 ? 34.411 9.382 -36.986 1.00 79.12 106 GLU A O 1
ATOM 777 N N . ILE A 1 107 ? 36.567 9.942 -37.300 1.00 76.56 107 ILE A N 1
ATOM 778 C CA . ILE A 1 107 ? 36.806 9.000 -38.402 1.00 76.56 107 ILE A CA 1
ATOM 779 C C . ILE A 1 107 ? 36.546 7.565 -37.935 1.00 76.56 107 ILE A C 1
ATOM 781 O O . ILE A 1 107 ? 35.814 6.844 -38.600 1.00 76.56 107 ILE A O 1
ATOM 785 N N . ALA A 1 108 ? 37.043 7.166 -36.762 1.00 77.62 108 ALA A N 1
ATOM 786 C CA . ALA A 1 108 ? 36.804 5.838 -36.195 1.00 77.62 108 ALA A CA 1
ATOM 787 C C . ALA A 1 108 ? 35.318 5.576 -35.873 1.00 77.62 108 ALA A C 1
ATOM 789 O O . ALA A 1 108 ? 34.816 4.465 -36.049 1.00 77.62 108 ALA A O 1
ATOM 790 N N . LYS A 1 109 ? 34.576 6.592 -35.408 1.00 79.75 109 LYS A N 1
ATOM 791 C CA . LYS A 1 109 ? 33.115 6.501 -35.234 1.00 79.75 109 LYS A CA 1
ATOM 792 C C . LYS A 1 109 ? 32.420 6.350 -36.585 1.00 79.75 109 LYS A C 1
ATOM 794 O O . LYS A 1 109 ? 31.526 5.519 -36.698 1.00 79.75 109 LYS A O 1
ATOM 799 N N . SER A 1 110 ? 32.839 7.113 -37.589 1.00 78.94 110 SER A N 1
ATOM 800 C CA . SER A 1 110 ? 32.302 7.055 -38.948 1.00 78.94 110 SER A CA 1
ATOM 801 C C . SER A 1 110 ? 32.547 5.691 -39.595 1.00 78.94 110 SER A C 1
ATOM 803 O O . SER A 1 110 ? 31.594 5.061 -40.042 1.00 78.94 110 SER A O 1
ATOM 805 N N . THR A 1 111 ? 33.772 5.159 -39.541 1.00 79.44 111 THR A N 1
ATOM 806 C CA . THR A 1 111 ? 34.102 3.830 -40.081 1.00 79.44 111 THR A CA 1
ATOM 807 C C . THR A 1 111 ? 33.339 2.723 -39.360 1.00 79.44 111 THR A C 1
ATOM 809 O O . THR A 1 111 ? 32.782 1.848 -40.016 1.00 79.44 111 THR A O 1
ATOM 812 N N . LYS A 1 112 ? 33.203 2.793 -38.028 1.00 81.75 112 LYS A N 1
ATOM 813 C CA . LYS A 1 112 ? 32.385 1.845 -37.254 1.00 81.75 112 LYS A CA 1
ATOM 814 C C . LYS A 1 112 ? 30.897 1.937 -37.596 1.00 81.75 112 LYS A C 1
ATOM 816 O O . LYS A 1 112 ? 30.217 0.917 -37.673 1.00 81.75 112 LYS A O 1
ATOM 821 N N . LEU A 1 113 ? 30.368 3.143 -37.793 1.00 79.75 113 LEU A N 1
ATOM 822 C CA . LEU A 1 113 ? 28.987 3.348 -38.235 1.00 79.75 113 LEU A CA 1
ATOM 823 C C . LEU A 1 113 ? 28.778 2.850 -39.667 1.00 79.75 113 LEU A C 1
ATOM 825 O O . LEU A 1 113 ? 27.740 2.254 -39.939 1.00 79.75 113 LEU A O 1
ATOM 829 N N . GLN A 1 114 ? 29.761 3.029 -40.546 1.00 80.06 114 GLN A N 1
ATOM 830 C CA . GLN A 1 114 ? 29.734 2.549 -41.922 1.00 80.06 114 GLN A CA 1
ATOM 831 C C . GLN A 1 114 ? 29.811 1.020 -41.987 1.00 80.06 114 GLN A C 1
ATOM 833 O O . GLN A 1 114 ? 29.008 0.411 -42.681 1.00 80.06 114 GLN A O 1
ATOM 838 N N . GLU A 1 115 ? 30.667 0.381 -41.188 1.00 80.44 115 GLU A N 1
ATOM 839 C CA . GLU A 1 115 ? 30.716 -1.079 -41.022 1.00 80.44 115 GLU A CA 1
ATOM 840 C C . GLU A 1 115 ? 29.378 -1.634 -40.504 1.00 80.44 115 GLU A C 1
ATOM 842 O O . GLU A 1 115 ? 28.882 -2.653 -40.982 1.00 80.44 115 GLU A O 1
ATOM 847 N N . ILE A 1 116 ? 28.747 -0.944 -39.546 1.00 80.81 116 ILE A N 1
ATOM 848 C CA . ILE A 1 116 ? 27.416 -1.310 -39.051 1.00 80.81 116 ILE A CA 1
ATOM 849 C C . ILE A 1 116 ? 26.354 -1.119 -40.141 1.00 80.81 116 ILE A C 1
ATOM 851 O O . ILE A 1 116 ? 25.484 -1.976 -40.265 1.00 80.81 116 ILE A O 1
ATOM 855 N N . ALA A 1 117 ? 26.416 -0.035 -40.917 1.00 81.62 117 ALA A N 1
ATOM 856 C CA . ALA A 1 117 ? 25.475 0.266 -41.995 1.00 81.62 117 ALA A CA 1
ATOM 857 C C . ALA A 1 117 ? 25.578 -0.722 -43.168 1.00 81.62 117 ALA A C 1
ATOM 859 O O . ALA A 1 117 ? 24.556 -1.046 -43.775 1.00 81.62 117 ALA A O 1
ATOM 860 N N . SER A 1 118 ? 26.776 -1.250 -43.433 1.00 87.94 118 SER A N 1
ATOM 861 C CA . SER A 1 118 ? 27.032 -2.273 -44.453 1.00 87.94 118 SER A CA 1
ATOM 862 C C . SER A 1 118 ? 26.368 -3.624 -44.154 1.00 87.94 118 SER A C 1
ATOM 864 O O . SER A 1 118 ? 26.192 -4.414 -45.078 1.00 87.94 118 SER A O 1
ATOM 866 N N . ASP A 1 119 ? 25.953 -3.894 -42.906 1.00 93.94 119 ASP A N 1
ATOM 867 C CA . ASP A 1 119 ? 25.143 -5.068 -42.539 1.00 93.94 119 ASP A CA 1
ATOM 868 C C . ASP A 1 119 ? 23.694 -4.666 -42.165 1.00 93.94 119 ASP A C 1
ATOM 870 O O . ASP A 1 119 ? 23.380 -4.381 -40.998 1.00 93.94 119 ASP A O 1
ATOM 874 N N . PRO A 1 120 ? 22.741 -4.744 -43.116 1.00 91.38 120 PRO A N 1
ATOM 875 C CA . PRO A 1 120 ? 21.333 -4.425 -42.878 1.00 91.38 120 PRO A CA 1
ATOM 876 C C . PRO A 1 120 ? 20.658 -5.268 -41.782 1.00 91.38 120 PRO A C 1
ATOM 878 O O . PRO A 1 120 ? 19.634 -4.869 -41.213 1.00 91.38 120 PRO A O 1
ATOM 881 N N . LYS A 1 121 ? 21.163 -6.470 -41.474 1.00 94.81 121 LYS A N 1
ATOM 882 C CA . LYS A 1 121 ? 20.630 -7.320 -40.397 1.00 94.81 121 LYS A CA 1
ATOM 883 C C . LYS A 1 121 ? 21.069 -6.788 -39.035 1.00 94.81 121 LYS A C 1
ATOM 885 O O . LYS A 1 121 ? 20.238 -6.716 -38.125 1.00 94.81 121 LYS A O 1
ATOM 890 N N . LYS A 1 122 ? 22.333 -6.376 -38.902 1.00 94.50 122 LYS A N 1
ATOM 891 C CA . LYS A 1 122 ? 22.873 -5.740 -37.690 1.00 94.50 122 LYS A CA 1
ATOM 892 C C . LYS A 1 122 ? 22.161 -4.420 -37.403 1.00 94.50 122 LYS A C 1
ATOM 894 O O . LYS A 1 122 ? 21.688 -4.248 -36.279 1.00 94.50 122 LYS A O 1
ATOM 899 N N . VAL A 1 123 ? 21.959 -3.565 -38.413 1.00 94.69 123 VAL A N 1
ATOM 900 C CA . VAL A 1 123 ? 21.189 -2.311 -38.273 1.00 94.69 123 VAL A CA 1
ATOM 901 C C . VAL A 1 123 ? 19.780 -2.581 -37.747 1.00 94.69 123 VAL A C 1
ATOM 903 O O . VAL A 1 123 ? 19.387 -2.034 -36.715 1.00 94.69 123 VAL A O 1
ATOM 906 N N . ARG A 1 124 ? 19.025 -3.479 -38.396 1.00 95.81 124 ARG A N 1
ATOM 907 C CA . ARG A 1 124 ? 17.656 -3.817 -37.967 1.00 95.81 124 ARG A CA 1
ATOM 908 C C . ARG A 1 124 ? 17.610 -4.355 -36.539 1.00 95.81 124 ARG A C 1
ATOM 910 O O . ARG A 1 124 ? 16.701 -4.006 -35.790 1.00 95.81 124 ARG A O 1
ATOM 917 N N . ARG A 1 125 ? 18.583 -5.181 -36.141 1.00 97.50 125 ARG A N 1
ATOM 918 C CA . ARG A 1 125 ? 18.677 -5.700 -34.769 1.00 97.50 125 ARG A CA 1
ATOM 919 C C . ARG A 1 125 ? 18.920 -4.579 -33.760 1.00 97.50 125 ARG A C 1
ATOM 921 O O . ARG A 1 125 ? 18.252 -4.565 -32.732 1.00 97.50 125 ARG A O 1
ATOM 928 N N . ILE A 1 126 ? 19.837 -3.655 -34.049 1.00 95.94 126 ILE A N 1
ATOM 929 C CA . ILE A 1 126 ? 20.153 -2.523 -33.166 1.00 95.94 126 ILE A CA 1
ATOM 930 C C . ILE A 1 126 ? 18.934 -1.615 -33.003 1.00 95.94 126 ILE A C 1
ATOM 932 O O . ILE A 1 126 ? 18.599 -1.263 -31.876 1.00 95.94 126 ILE A O 1
ATOM 936 N N . LEU A 1 127 ? 18.237 -1.284 -34.093 1.00 95.88 127 LEU A N 1
ATOM 937 C CA . LEU A 1 127 ? 17.038 -0.443 -34.034 1.00 95.88 127 LEU A CA 1
ATOM 938 C C . LEU A 1 127 ? 15.923 -1.101 -33.215 1.00 95.88 127 LEU A C 1
ATOM 940 O O . LEU A 1 127 ? 15.417 -0.485 -32.280 1.00 95.88 127 LEU A O 1
ATOM 944 N N . LYS A 1 128 ? 15.613 -2.377 -33.486 1.00 97.19 128 LYS A N 1
ATOM 945 C CA . LYS A 1 128 ? 14.628 -3.132 -32.697 1.00 97.19 128 LYS A CA 1
ATOM 946 C C . LYS A 1 128 ? 15.034 -3.241 -31.229 1.00 97.19 128 LYS A C 1
ATOM 948 O O . LYS A 1 128 ? 14.208 -3.055 -30.347 1.00 97.19 128 LYS A O 1
ATOM 953 N N . ASN A 1 129 ? 16.303 -3.530 -30.937 1.00 96.50 129 ASN A N 1
ATOM 954 C CA . ASN A 1 129 ? 16.779 -3.612 -29.557 1.00 96.50 129 ASN A CA 1
ATOM 955 C C . ASN A 1 129 ? 16.687 -2.256 -28.848 1.00 96.50 129 ASN A C 1
ATOM 957 O O . ASN A 1 129 ? 16.247 -2.209 -27.705 1.00 96.50 129 ASN A O 1
ATOM 961 N N . ARG A 1 130 ? 17.019 -1.156 -29.532 1.00 97.31 130 ARG A N 1
ATOM 962 C CA . ARG A 1 130 ? 16.871 0.206 -29.008 1.00 97.31 130 ARG A CA 1
ATOM 963 C C . ARG A 1 130 ? 15.417 0.514 -28.660 1.00 97.31 130 ARG A C 1
ATOM 965 O O . ARG A 1 130 ? 15.153 1.018 -27.570 1.00 97.31 130 ARG A O 1
ATOM 972 N N . GLU A 1 131 ? 14.489 0.184 -29.552 1.00 97.62 131 GLU A N 1
ATOM 973 C CA . GLU A 1 131 ? 13.051 0.349 -29.333 1.00 97.62 131 GLU A CA 1
ATOM 974 C C . GLU A 1 131 ? 12.558 -0.498 -28.150 1.00 97.62 131 GLU A C 1
ATOM 976 O O . GLU A 1 131 ? 11.928 0.019 -27.226 1.00 97.62 131 GLU A O 1
ATOM 981 N N . LEU A 1 132 ? 12.913 -1.785 -28.112 1.00 97.56 132 LEU A N 1
ATOM 982 C CA . LEU A 1 132 ? 12.540 -2.686 -27.021 1.00 97.56 132 LEU A CA 1
ATOM 983 C C . LEU A 1 132 ? 13.160 -2.266 -25.685 1.00 97.56 132 LEU A C 1
ATOM 985 O O . LEU A 1 132 ? 12.499 -2.366 -24.653 1.00 97.56 132 LEU A O 1
ATOM 989 N N . ALA A 1 133 ? 14.397 -1.770 -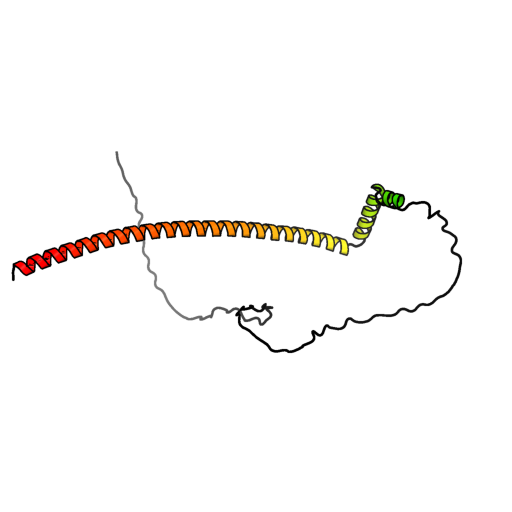25.683 1.00 97.94 133 ALA A N 1
ATOM 990 C CA . ALA A 1 133 ? 15.051 -1.240 -24.493 1.00 97.94 133 ALA A CA 1
ATOM 991 C C . ALA A 1 133 ? 14.337 0.020 -23.986 1.00 97.94 133 ALA A C 1
ATOM 993 O O . ALA A 1 133 ? 14.100 0.135 -22.782 1.00 97.94 133 ALA A O 1
ATOM 994 N N . ALA A 1 134 ? 13.939 0.932 -24.879 1.00 98.00 134 ALA A N 1
ATOM 995 C CA . ALA A 1 134 ? 13.135 2.102 -24.526 1.00 98.00 134 ALA A CA 1
ATOM 996 C C . ALA A 1 134 ? 11.774 1.688 -23.940 1.00 98.00 134 ALA A C 1
ATOM 998 O O . ALA A 1 134 ? 11.426 2.107 -22.836 1.00 98.00 134 ALA A O 1
ATOM 999 N N . SER A 1 135 ? 11.062 0.777 -24.609 1.00 97.75 135 SER A N 1
ATOM 1000 C CA . SER A 1 135 ? 9.783 0.233 -24.138 1.00 97.75 135 SER A CA 1
ATOM 1001 C C . SER A 1 135 ? 9.924 -0.504 -22.799 1.00 97.75 135 SER A C 1
ATOM 1003 O O . SER A 1 135 ? 9.096 -0.355 -21.903 1.00 97.75 135 SER A O 1
ATOM 1005 N N . SER A 1 136 ? 11.009 -1.256 -22.597 1.00 98.44 136 SER A N 1
ATOM 1006 C CA . SER A 1 136 ? 11.270 -1.936 -21.328 1.00 98.44 136 SER A CA 1
ATOM 1007 C C . SER A 1 136 ? 11.546 -0.952 -20.197 1.00 98.44 136 SER A C 1
ATOM 1009 O O . SER A 1 136 ? 11.084 -1.193 -19.082 1.00 98.44 136 SER A O 1
ATOM 1011 N N . LYS A 1 137 ? 12.289 0.131 -20.454 1.00 98.50 137 LYS A N 1
ATOM 1012 C CA . LYS A 1 137 ? 12.506 1.197 -19.467 1.00 98.50 137 LYS A CA 1
ATOM 1013 C C . LYS A 1 137 ? 11.185 1.871 -19.110 1.00 98.50 137 LYS A C 1
ATOM 1015 O O . LYS A 1 137 ? 10.889 2.007 -17.929 1.00 98.50 137 LYS A O 1
ATOM 1020 N N . GLN A 1 138 ? 10.360 2.189 -20.107 1.00 98.31 138 GLN A N 1
ATOM 1021 C CA . GLN A 1 138 ? 9.033 2.767 -19.897 1.00 98.31 138 GLN A CA 1
ATOM 1022 C C . GLN A 1 138 ? 8.137 1.858 -19.049 1.00 98.31 138 GLN A C 1
ATOM 1024 O O . GLN A 1 138 ? 7.541 2.322 -18.081 1.00 98.31 138 GLN A O 1
ATOM 1029 N N . ARG A 1 139 ? 8.062 0.557 -19.364 1.00 98.75 139 ARG A N 1
ATOM 1030 C CA . ARG A 1 139 ? 7.269 -0.401 -18.576 1.00 98.75 139 ARG A CA 1
ATOM 1031 C C . ARG A 1 139 ? 7.751 -0.494 -17.131 1.00 98.75 139 ARG A C 1
ATOM 1033 O O . ARG A 1 139 ? 6.923 -0.472 -16.228 1.00 98.75 139 ARG A O 1
ATOM 1040 N N . LYS A 1 140 ? 9.069 -0.570 -16.909 1.00 98.62 140 LYS A N 1
ATOM 1041 C CA . LYS A 1 140 ? 9.648 -0.607 -15.556 1.00 98.62 140 LYS A CA 1
ATOM 1042 C C . LYS A 1 140 ? 9.345 0.669 -14.772 1.00 98.62 140 LYS A C 1
ATOM 1044 O O . LYS A 1 140 ? 8.966 0.570 -13.613 1.00 98.62 140 LYS A O 1
ATOM 1049 N N . LEU A 1 141 ? 9.465 1.837 -15.405 1.00 98.69 141 LEU A N 1
ATOM 1050 C CA . LEU A 1 141 ? 9.130 3.117 -14.781 1.00 98.69 141 LEU A CA 1
ATOM 1051 C C . LEU A 1 141 ? 7.644 3.188 -14.415 1.00 98.69 141 LEU A C 1
ATOM 1053 O O . LEU A 1 141 ? 7.314 3.535 -13.289 1.00 98.69 141 LEU A O 1
ATOM 1057 N N . LYS A 1 142 ? 6.752 2.797 -15.334 1.00 98.56 142 LYS A N 1
ATOM 1058 C CA . LYS A 1 142 ? 5.312 2.744 -15.056 1.00 98.56 142 LYS A CA 1
ATOM 1059 C C . LYS A 1 142 ? 5.007 1.823 -13.875 1.00 98.56 142 LYS A C 1
ATOM 1061 O O . LYS A 1 142 ? 4.314 2.234 -12.958 1.00 98.56 142 LYS A O 1
ATOM 1066 N N . TYR A 1 143 ? 5.564 0.612 -13.875 1.00 98.81 143 TYR A N 1
ATOM 1067 C CA . TYR A 1 143 ? 5.373 -0.337 -12.779 1.00 98.81 143 TYR A CA 1
ATOM 1068 C C . TYR A 1 143 ? 5.875 0.212 -11.437 1.00 98.81 143 TYR A C 1
ATOM 1070 O O . TYR A 1 143 ? 5.207 0.046 -10.424 1.00 98.81 143 TYR A O 1
ATOM 1078 N N . MET A 1 144 ? 7.018 0.902 -11.430 1.00 98.75 144 MET A N 1
ATOM 1079 C CA . MET A 1 144 ? 7.548 1.558 -10.232 1.00 98.75 144 MET A CA 1
ATOM 1080 C C . MET A 1 144 ? 6.578 2.617 -9.691 1.00 98.75 144 MET A C 1
ATOM 1082 O O . MET A 1 144 ? 6.233 2.569 -8.516 1.00 98.75 144 MET A O 1
ATOM 1086 N N . ILE A 1 145 ? 6.064 3.497 -10.555 1.00 98.75 145 ILE A N 1
ATOM 1087 C CA . ILE A 1 145 ? 5.071 4.519 -10.180 1.00 98.75 145 ILE A CA 1
ATOM 1088 C C . ILE A 1 145 ? 3.779 3.871 -9.660 1.00 98.75 145 ILE A C 1
ATOM 1090 O O . ILE A 1 145 ? 3.234 4.293 -8.641 1.00 98.75 145 ILE A O 1
ATOM 1094 N N . ASP A 1 146 ? 3.292 2.827 -10.332 1.00 98.69 146 ASP A N 1
ATOM 1095 C CA . ASP A 1 146 ? 2.084 2.108 -9.919 1.00 98.69 146 ASP A CA 1
ATOM 1096 C C . ASP A 1 146 ? 2.266 1.472 -8.529 1.00 98.69 146 ASP A C 1
ATOM 1098 O O . ASP A 1 146 ? 1.358 1.530 -7.694 1.00 98.69 146 ASP A O 1
ATOM 1102 N N . LEU A 1 147 ? 3.450 0.915 -8.245 1.00 98.88 147 LEU A N 1
ATOM 1103 C CA . LEU A 1 147 ? 3.795 0.407 -6.918 1.00 98.88 147 LEU A CA 1
ATOM 1104 C C . LEU A 1 147 ? 3.840 1.520 -5.869 1.00 98.88 147 LEU A C 1
ATOM 1106 O O . LEU A 1 147 ? 3.260 1.354 -4.800 1.00 98.88 147 LEU A O 1
ATOM 1110 N N . GLU A 1 148 ? 4.470 2.657 -6.160 1.00 98.75 148 GLU A N 1
ATOM 1111 C CA . GLU A 1 148 ? 4.512 3.805 -5.247 1.00 98.75 148 GLU A CA 1
ATOM 1112 C C . GLU A 1 148 ? 3.106 4.320 -4.920 1.00 98.75 148 GLU A C 1
ATOM 1114 O O . GLU A 1 148 ? 2.778 4.564 -3.757 1.00 98.75 148 GLU A O 1
ATOM 1119 N N . HIS A 1 149 ? 2.238 4.438 -5.926 1.00 98.81 149 HIS A N 1
ATOM 1120 C CA . HIS A 1 149 ? 0.837 4.790 -5.718 1.00 98.81 149 HIS A CA 1
ATOM 1121 C C . HIS A 1 149 ? 0.106 3.742 -4.885 1.00 98.81 149 HIS A C 1
ATOM 1123 O O . HIS A 1 149 ? -0.681 4.098 -4.006 1.00 98.81 149 HIS A O 1
ATOM 1129 N N . ARG A 1 150 ? 0.365 2.451 -5.122 1.00 98.81 150 ARG A N 1
ATOM 1130 C CA . ARG A 1 150 ? -0.261 1.381 -4.347 1.00 98.81 150 ARG A CA 1
ATOM 1131 C C . ARG A 1 150 ? 0.183 1.403 -2.889 1.00 98.81 150 ARG A C 1
ATOM 1133 O O . ARG A 1 150 ? -0.668 1.213 -2.025 1.00 98.81 150 ARG A O 1
ATOM 1140 N N . ILE A 1 151 ? 1.461 1.657 -2.622 1.00 98.88 151 ILE A N 1
ATOM 1141 C CA . ILE A 1 151 ? 2.000 1.813 -1.268 1.00 98.88 151 ILE A CA 1
ATOM 1142 C C . ILE A 1 151 ? 1.282 2.965 -0.566 1.00 98.88 151 ILE A C 1
ATOM 1144 O O . ILE A 1 151 ? 0.610 2.722 0.431 1.00 98.88 151 ILE A O 1
ATOM 1148 N N . LYS A 1 152 ? 1.279 4.166 -1.159 1.00 98.81 152 LYS A N 1
ATOM 1149 C CA . LYS A 1 152 ? 0.591 5.342 -0.594 1.00 98.81 152 LYS A CA 1
ATOM 1150 C C . LYS A 1 152 ? -0.898 5.090 -0.349 1.00 98.81 152 LYS A C 1
ATOM 1152 O O . LYS A 1 152 ? -1.453 5.487 0.673 1.00 98.81 152 LYS A O 1
ATOM 1157 N N . PHE A 1 153 ? -1.565 4.410 -1.280 1.00 98.75 153 PHE A N 1
ATOM 1158 C CA . PHE A 1 153 ? -2.972 4.047 -1.135 1.00 98.75 153 PHE A CA 1
ATOM 1159 C C . PHE A 1 153 ? -3.201 3.087 0.037 1.00 98.75 153 PHE A C 1
ATOM 1161 O O . PHE A 1 153 ? -4.139 3.278 0.810 1.00 98.75 153 PHE A O 1
ATOM 1168 N N . LEU A 1 154 ? -2.366 2.054 0.177 1.00 98.88 154 LEU A N 1
ATOM 1169 C CA . LEU A 1 154 ? -2.456 1.100 1.282 1.00 98.88 154 LEU A CA 1
ATOM 1170 C C . LEU A 1 154 ? -2.133 1.757 2.627 1.00 98.88 154 LEU A C 1
ATOM 1172 O O . LEU A 1 154 ? -2.858 1.525 3.589 1.00 98.88 154 LEU A O 1
ATOM 1176 N N . GLU A 1 155 ? -1.120 2.617 2.685 1.00 98.81 155 GLU A N 1
ATOM 1177 C CA . GLU A 1 155 ? -0.778 3.409 3.871 1.00 98.81 155 GLU A CA 1
ATOM 1178 C C . GLU A 1 155 ? -1.950 4.290 4.312 1.00 98.81 155 GLU A C 1
ATOM 1180 O O . GLU A 1 155 ? -2.358 4.229 5.471 1.00 98.81 155 GLU A O 1
ATOM 1185 N N . ASN A 1 156 ? -2.563 5.034 3.385 1.00 98.81 156 ASN A N 1
ATOM 1186 C CA . ASN A 1 156 ? -3.732 5.860 3.688 1.00 98.81 156 ASN A CA 1
ATOM 1187 C C . ASN A 1 156 ? -4.919 5.014 4.175 1.00 98.81 156 ASN A C 1
ATOM 1189 O O . ASN 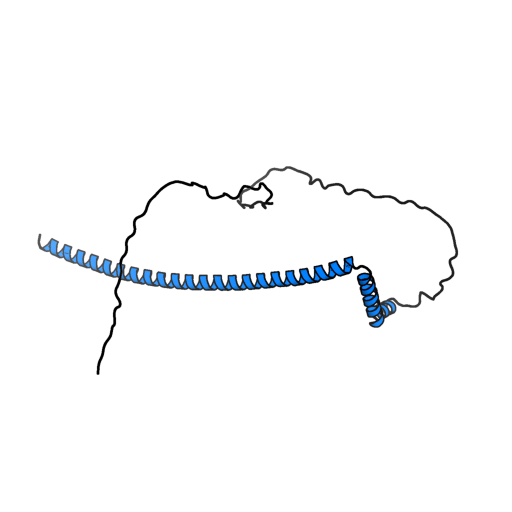A 1 156 ? -5.581 5.353 5.153 1.00 98.81 156 ASN A O 1
ATOM 1193 N N . LYS A 1 157 ? -5.178 3.866 3.534 1.00 98.81 157 LYS A N 1
ATOM 1194 C CA . LYS A 1 157 ? -6.224 2.942 3.993 1.00 98.81 157 LYS A CA 1
ATOM 1195 C C . LYS A 1 157 ? -5.952 2.418 5.398 1.00 98.81 157 LYS A C 1
ATOM 1197 O O . LYS A 1 157 ? -6.887 2.341 6.190 1.00 98.81 157 LYS A O 1
ATOM 1202 N N . ASN A 1 158 ? -4.706 2.079 5.707 1.00 98.81 158 ASN A N 1
ATOM 1203 C CA . ASN A 1 158 ? -4.325 1.642 7.043 1.00 98.81 158 ASN A CA 1
ATOM 1204 C C . ASN A 1 158 ? -4.525 2.766 8.063 1.00 98.81 158 ASN A C 1
ATOM 1206 O O . ASN A 1 158 ? -5.129 2.517 9.100 1.00 98.81 158 ASN A O 1
ATOM 1210 N N . ALA A 1 159 ? -4.116 4.001 7.753 1.00 98.75 159 ALA A N 1
ATOM 1211 C CA . ALA A 1 159 ? -4.350 5.160 8.614 1.00 98.75 159 ALA A CA 1
ATOM 1212 C C . ALA A 1 159 ? -5.847 5.364 8.910 1.00 98.75 159 ALA A C 1
ATOM 1214 O O . ALA A 1 159 ? -6.235 5.499 10.067 1.00 98.75 159 ALA A O 1
ATOM 1215 N N . LEU A 1 160 ? -6.708 5.283 7.890 1.00 98.81 160 LEU A N 1
ATOM 1216 C CA . LEU A 1 160 ? -8.162 5.369 8.068 1.00 98.81 160 LEU A CA 1
ATOM 1217 C C . LEU A 1 160 ? -8.724 4.236 8.940 1.00 98.81 160 LEU A C 1
ATOM 1219 O O . LEU A 1 160 ? -9.616 4.464 9.757 1.00 98.81 160 LEU A O 1
ATOM 1223 N N . ILE A 1 161 ? -8.214 3.012 8.781 1.00 98.88 161 ILE A N 1
ATOM 1224 C CA . ILE A 1 161 ? -8.605 1.878 9.627 1.00 98.88 161 ILE A CA 1
ATOM 1225 C C . ILE A 1 161 ? -8.171 2.117 11.078 1.00 98.88 161 ILE A C 1
ATOM 1227 O O . ILE A 1 161 ? -8.968 1.877 11.983 1.00 98.88 161 ILE A O 1
ATOM 1231 N N . PHE A 1 162 ? -6.961 2.629 11.313 1.00 98.81 162 PHE A N 1
ATOM 1232 C CA . PHE A 1 1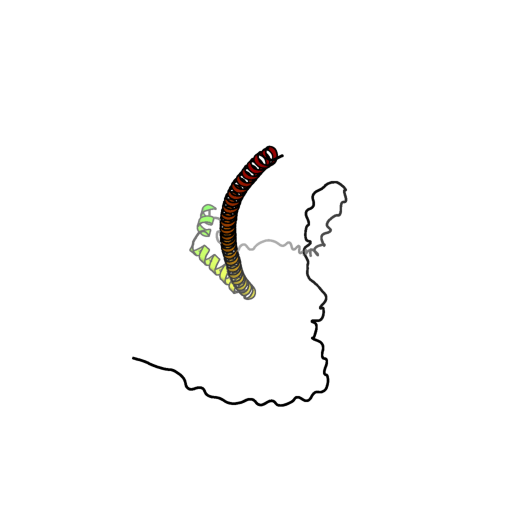62 ? -6.488 2.968 12.656 1.00 98.81 162 PHE A CA 1
ATOM 1233 C C . PHE A 1 162 ? -7.343 4.046 13.320 1.00 98.81 162 PHE A C 1
ATOM 1235 O O . PHE A 1 162 ? -7.736 3.878 14.473 1.00 98.81 162 PHE A O 1
ATOM 1242 N N . GLU A 1 163 ? -7.706 5.104 12.595 1.00 98.75 163 GLU A N 1
ATOM 1243 C CA . GLU A 1 163 ? -8.624 6.122 13.115 1.00 98.75 163 GLU A CA 1
ATOM 1244 C C . GLU A 1 163 ? -9.990 5.518 13.476 1.00 98.75 163 GLU A C 1
ATOM 1246 O O . GLU A 1 163 ? -10.537 5.808 14.542 1.00 98.75 163 GLU A O 1
ATOM 1251 N N . LYS A 1 164 ? -10.512 4.597 12.653 1.00 98.75 164 LYS A N 1
ATOM 1252 C CA . LYS A 1 164 ? -11.759 3.881 12.960 1.00 98.75 164 LYS A CA 1
ATOM 1253 C C . LYS A 1 164 ? -11.641 3.010 14.213 1.00 98.75 164 LYS A C 1
ATOM 1255 O O . LYS A 1 164 ? -12.560 3.010 15.029 1.00 98.75 164 LYS A O 1
ATOM 1260 N N . ILE A 1 165 ? -10.539 2.279 14.378 1.00 98.81 165 ILE A N 1
ATOM 1261 C CA . ILE A 1 165 ? -10.279 1.473 15.582 1.00 98.81 165 ILE A CA 1
ATOM 1262 C C . ILE A 1 165 ? -10.261 2.380 16.813 1.00 98.81 165 ILE A C 1
ATOM 1264 O O . ILE A 1 165 ? -10.986 2.131 17.770 1.00 98.81 165 ILE A O 1
ATOM 1268 N N . LYS A 1 166 ? -9.515 3.484 16.748 1.00 98.75 166 LYS A N 1
ATOM 1269 C CA . LYS A 1 166 ? -9.382 4.450 17.840 1.00 98.75 166 LYS A CA 1
ATOM 1270 C C . LYS A 1 166 ? -10.714 5.099 18.230 1.00 98.75 166 LYS A C 1
ATOM 1272 O O . LYS A 1 166 ? -10.895 5.453 19.395 1.00 98.75 166 LYS A O 1
ATOM 1277 N N . LEU A 1 167 ? -11.626 5.310 17.279 1.00 98.69 167 LEU A N 1
ATOM 1278 C CA . LEU A 1 167 ? -12.985 5.780 17.563 1.00 98.69 167 LEU A CA 1
ATOM 1279 C C . LEU A 1 167 ? -13.788 4.705 18.305 1.00 98.69 167 LEU A C 1
ATOM 1281 O O . LEU A 1 167 ? -14.289 4.961 19.394 1.00 98.69 167 LEU A O 1
ATOM 1285 N N . LEU A 1 168 ? -13.822 3.484 17.768 1.00 98.81 168 LEU A N 1
ATOM 1286 C CA . LEU A 1 168 ? -14.556 2.368 18.371 1.00 98.81 168 LEU A CA 1
ATOM 1287 C C . LEU A 1 168 ? -14.042 2.005 19.770 1.00 98.81 168 LEU A C 1
ATOM 1289 O O . LEU A 1 168 ? -14.824 1.636 20.642 1.00 98.81 168 LEU A O 1
ATOM 1293 N N . GLU A 1 169 ? -12.737 2.117 20.014 1.00 98.75 169 GLU A N 1
ATOM 1294 C CA . GLU A 1 169 ? -12.146 1.915 21.339 1.00 98.75 169 GLU A CA 1
ATOM 1295 C C . GLU A 1 169 ? -12.609 2.968 22.352 1.00 98.75 169 GLU A C 1
ATOM 1297 O O . GLU A 1 169 ? -12.874 2.627 23.511 1.00 98.75 169 GLU A O 1
ATOM 1302 N N . LYS A 1 170 ? -12.761 4.231 21.929 1.00 98.75 170 LYS A N 1
ATOM 1303 C CA . LYS A 1 170 ? -13.344 5.273 22.785 1.00 98.75 170 LYS A CA 1
ATOM 1304 C C . LYS A 1 170 ? -14.801 4.972 23.094 1.00 98.75 170 LYS A C 1
ATOM 1306 O O . LYS A 1 170 ? -15.155 4.945 24.269 1.00 98.75 170 LYS A O 1
ATOM 1311 N N . ASP A 1 171 ? -15.605 4.675 22.078 1.00 98.75 171 ASP A N 1
ATOM 1312 C CA . ASP A 1 171 ? -17.030 4.375 22.248 1.00 98.75 171 ASP A CA 1
ATOM 1313 C C . ASP A 1 171 ? -17.230 3.168 23.172 1.00 98.75 171 ASP A C 1
ATOM 1315 O O . ASP A 1 171 ? -18.020 3.212 24.113 1.00 98.75 171 ASP A O 1
ATOM 1319 N N . LYS A 1 172 ? -16.429 2.110 22.988 1.00 98.75 172 LYS A N 1
ATOM 1320 C CA . LYS A 1 172 ? -16.406 0.947 23.883 1.00 98.75 172 LYS A CA 1
ATOM 1321 C C . LYS A 1 172 ? -16.110 1.344 25.329 1.00 98.75 172 LYS A C 1
ATOM 1323 O O . LYS A 1 172 ? -16.722 0.798 26.244 1.00 98.75 172 LYS A O 1
ATOM 1328 N N . THR A 1 173 ? -15.154 2.245 25.543 1.00 98.75 173 THR A N 1
ATOM 1329 C CA . THR A 1 173 ? -14.777 2.704 26.887 1.00 98.75 173 THR A CA 1
ATOM 1330 C C . THR A 1 173 ? -15.903 3.510 27.530 1.00 98.75 173 THR A C 1
ATOM 1332 O O . THR A 1 173 ? -16.214 3.281 28.697 1.00 98.75 173 THR A O 1
ATOM 1335 N N . ILE A 1 174 ? -16.555 4.391 26.766 1.00 98.69 174 ILE A N 1
ATOM 1336 C CA . ILE A 1 174 ? -17.713 5.176 27.215 1.00 98.69 174 ILE A CA 1
ATOM 1337 C C . ILE A 1 174 ? -18.850 4.239 27.635 1.00 98.69 174 ILE A C 1
ATOM 1339 O O . ILE A 1 174 ? -19.266 4.267 28.790 1.00 98.69 174 ILE A O 1
ATOM 1343 N N . LEU A 1 175 ? -19.256 3.320 26.755 1.00 98.75 175 LEU A N 1
ATOM 1344 C CA . LEU A 1 175 ? -20.316 2.348 27.041 1.00 98.75 175 LEU A CA 1
ATOM 1345 C C . LEU A 1 175 ? -19.978 1.441 28.231 1.00 98.75 175 LEU A C 1
ATOM 1347 O O . LEU A 1 175 ? -20.855 1.054 29.000 1.00 98.75 175 LEU A O 1
ATOM 1351 N N . MET A 1 176 ? -18.704 1.078 28.408 1.00 98.69 176 MET A N 1
ATOM 1352 C CA . MET A 1 176 ? -18.273 0.294 29.565 1.00 98.69 176 MET A CA 1
ATOM 1353 C C . MET A 1 176 ? -18.430 1.079 30.871 1.00 98.69 176 MET A C 1
ATOM 1355 O O . MET A 1 176 ? -18.794 0.484 31.885 1.00 98.69 176 MET A O 1
ATOM 1359 N N . ASN A 1 177 ? -18.156 2.382 30.861 1.00 98.62 177 ASN A N 1
ATOM 1360 C CA . ASN A 1 177 ? -18.338 3.237 32.030 1.00 98.62 177 ASN A CA 1
ATOM 1361 C C . ASN A 1 177 ? -19.825 3.427 32.346 1.00 98.62 177 ASN A C 1
ATOM 1363 O O . ASN A 1 177 ? -20.220 3.177 33.481 1.00 98.62 177 ASN A O 1
ATOM 1367 N N . GLU A 1 178 ? -20.656 3.725 31.344 1.00 98.69 178 GLU A N 1
ATOM 1368 C CA . GLU A 1 178 ? -22.117 3.808 31.503 1.00 98.69 178 GLU A CA 1
ATOM 1369 C C . GLU A 1 178 ? -22.694 2.502 32.062 1.00 98.69 178 GLU A C 1
ATOM 1371 O O . GLU A 1 178 ? -23.471 2.500 33.016 1.00 98.69 178 GLU A O 1
ATOM 1376 N N . LYS A 1 179 ? -22.249 1.358 31.527 1.00 98.62 179 LYS A N 1
ATOM 1377 C CA . LYS A 1 179 ? -22.630 0.042 32.044 1.00 98.62 179 LYS A CA 1
ATOM 1378 C C . LYS A 1 179 ? -22.272 -0.105 33.525 1.00 98.62 179 LYS A C 1
ATOM 1380 O O . LYS A 1 179 ? -23.103 -0.585 34.288 1.00 98.62 179 LYS A O 1
ATOM 1385 N N . LYS A 1 180 ? -21.056 0.277 33.932 1.00 98.69 180 LYS A N 1
ATOM 1386 C CA . LYS A 1 180 ? -20.619 0.197 35.337 1.00 98.69 180 LYS A CA 1
ATOM 1387 C C . LYS A 1 180 ? -21.484 1.069 36.245 1.00 98.69 180 LYS A C 1
ATOM 1389 O O . LYS A 1 180 ? -21.882 0.602 37.305 1.00 98.69 180 LYS A O 1
ATOM 1394 N N . GLU A 1 181 ? -21.800 2.294 35.831 1.00 98.50 181 GLU A N 1
ATOM 1395 C CA . GLU A 1 181 ? -22.669 3.199 36.595 1.00 98.50 181 GLU A CA 1
ATOM 1396 C C . GLU A 1 181 ? -24.070 2.612 36.792 1.00 98.50 181 GLU A C 1
ATOM 1398 O O . GLU A 1 181 ? -24.591 2.607 37.909 1.00 98.50 181 GLU A O 1
ATOM 1403 N N . ILE A 1 182 ? -24.657 2.049 35.731 1.00 98.69 182 ILE A N 1
ATOM 1404 C CA . ILE A 1 182 ? -25.961 1.378 35.801 1.00 98.69 182 ILE A CA 1
ATOM 1405 C C . ILE A 1 182 ? -25.897 0.165 36.735 1.00 98.69 182 ILE A C 1
ATOM 1407 O O . ILE A 1 182 ? -26.785 -0.001 37.568 1.00 98.69 182 ILE A O 1
ATOM 1411 N N . THR A 1 183 ? -24.851 -0.660 36.642 1.00 98.69 183 THR A N 1
ATOM 1412 C CA . THR A 1 183 ? -24.658 -1.809 37.539 1.00 98.69 183 THR A CA 1
ATOM 1413 C C . THR A 1 183 ? -24.592 -1.372 39.002 1.00 98.69 183 THR A C 1
ATOM 1415 O O . THR A 1 183 ? -25.349 -1.895 39.814 1.00 98.69 183 THR A O 1
ATOM 1418 N N . ILE A 1 184 ? -23.790 -0.353 39.326 1.00 98.56 184 ILE A N 1
ATOM 1419 C CA . ILE A 1 184 ? -23.710 0.204 40.687 1.00 98.56 184 ILE A CA 1
ATOM 1420 C C . ILE A 1 184 ? -25.085 0.700 41.152 1.00 98.56 184 ILE A C 1
ATOM 1422 O O . ILE A 1 184 ? -25.477 0.494 42.303 1.00 98.56 184 ILE A O 1
ATOM 1426 N N . ARG A 1 185 ? -25.850 1.349 40.265 1.00 98.44 185 ARG A N 1
ATOM 1427 C CA . ARG A 1 185 ? -27.189 1.838 40.602 1.00 98.44 185 ARG A CA 1
ATOM 1428 C C . ARG A 1 185 ? -28.161 0.698 40.904 1.00 98.44 185 ARG A C 1
ATOM 1430 O O . ARG A 1 185 ? -28.941 0.831 41.844 1.00 98.44 185 ARG A O 1
ATOM 1437 N N . ILE A 1 186 ? -28.116 -0.386 40.132 1.00 98.50 186 ILE A N 1
ATOM 1438 C CA . ILE A 1 186 ? -28.934 -1.584 40.360 1.00 98.50 186 ILE A CA 1
ATOM 1439 C C . ILE A 1 186 ? -28.571 -2.219 41.704 1.00 98.50 186 ILE A C 1
ATOM 1441 O O . ILE A 1 186 ? -29.456 -2.384 42.536 1.00 98.50 186 ILE A O 1
ATOM 1445 N N . GLU A 1 187 ? -27.286 -2.474 41.960 1.00 98.19 187 GLU A N 1
ATOM 1446 C CA . GLU A 1 187 ? -26.816 -3.072 43.219 1.00 98.19 187 GLU A CA 1
ATOM 1447 C C . GLU A 1 187 ? -27.244 -2.242 44.440 1.00 98.19 187 GLU A C 1
ATOM 1449 O O . GLU A 1 187 ? -27.710 -2.780 45.444 1.00 98.19 187 GLU A O 1
ATOM 1454 N N . SER A 1 188 ? -27.160 -0.912 44.346 1.00 97.31 188 SER A N 1
ATOM 1455 C CA . SER A 1 188 ? -27.632 -0.009 45.400 1.00 97.31 188 SER A CA 1
ATOM 1456 C C . SER A 1 188 ? -29.144 -0.112 45.640 1.00 97.31 188 SER A C 1
ATOM 1458 O O . SER A 1 188 ? -29.579 -0.082 46.793 1.00 97.31 188 SER A O 1
ATOM 1460 N N . LEU A 1 189 ? -29.948 -0.223 44.577 1.00 97.75 189 LEU A N 1
ATOM 1461 C CA . LEU A 1 189 ? -31.401 -0.381 44.690 1.00 97.75 189 LEU A CA 1
ATOM 1462 C C . LEU A 1 189 ? -31.780 -1.751 45.265 1.00 97.75 189 LEU A C 1
ATOM 1464 O O . LEU A 1 189 ? -32.686 -1.831 46.092 1.00 97.75 189 LEU A O 1
ATOM 1468 N N . GLU A 1 190 ? -31.068 -2.811 44.884 1.00 96.62 190 GLU A N 1
ATOM 1469 C CA . GLU A 1 190 ? -31.255 -4.157 45.434 1.00 96.62 190 GLU A CA 1
ATOM 1470 C C . GLU A 1 190 ? -30.944 -4.199 46.934 1.00 96.62 190 GLU A C 1
ATOM 1472 O O . GLU A 1 190 ? -31.741 -4.722 47.712 1.00 96.62 190 GLU A O 1
ATOM 1477 N N . GLN A 1 191 ? -29.841 -3.579 47.367 1.00 96.31 191 GLN A N 1
ATOM 1478 C CA . GLN A 1 191 ? -29.510 -3.453 48.790 1.00 96.31 191 GLN A CA 1
ATOM 1479 C C . 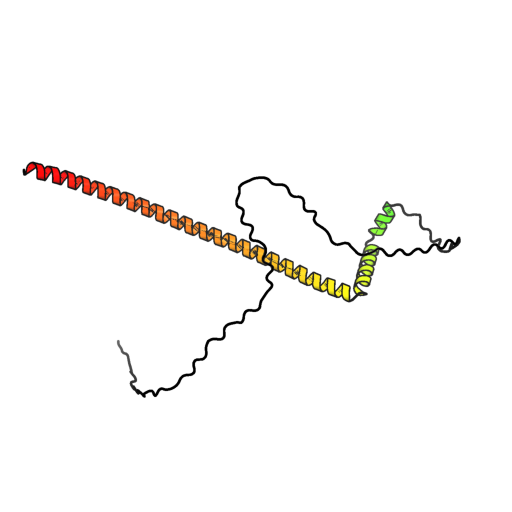GLN A 1 191 ? -30.599 -2.696 49.561 1.00 96.31 191 GLN A C 1
ATOM 1481 O O . GLN A 1 191 ? -30.987 -3.099 50.657 1.00 96.31 191 GLN A O 1
ATOM 1486 N N . GLN A 1 192 ? -31.134 -1.616 48.986 1.00 95.69 192 GLN A N 1
ATOM 1487 C CA . GLN A 1 192 ? -32.216 -0.856 49.608 1.00 95.69 192 GLN A CA 1
ATOM 1488 C C . GLN A 1 192 ? -33.504 -1.685 49.750 1.00 95.69 192 GLN A C 1
ATOM 1490 O O . GLN A 1 192 ? -34.171 -1.583 50.781 1.00 95.69 192 GLN A O 1
ATOM 1495 N N . ALA A 1 193 ? -33.851 -2.494 48.745 1.00 93.81 193 ALA A N 1
ATOM 1496 C CA . ALA A 1 193 ? -35.013 -3.380 48.787 1.00 93.81 193 ALA A CA 1
ATOM 1497 C C . ALA A 1 193 ? -34.859 -4.469 49.861 1.00 93.81 193 ALA A C 1
ATOM 1499 O O . ALA A 1 193 ? -35.748 -4.627 50.693 1.00 93.81 193 ALA A O 1
ATOM 1500 N N . GLN A 1 194 ? -33.696 -5.127 49.934 1.00 92.00 194 GLN A N 1
ATOM 1501 C CA . GLN A 1 194 ? -33.417 -6.152 50.950 1.00 92.00 194 GLN A CA 1
ATOM 1502 C C . GLN A 1 194 ? -33.581 -5.624 52.385 1.00 92.00 194 GLN A C 1
ATOM 1504 O O . GLN A 1 194 ? -34.140 -6.308 53.241 1.00 92.00 194 GLN A O 1
ATOM 1509 N N . LEU A 1 195 ? -33.143 -4.387 52.653 1.00 91.88 195 LEU A N 1
ATOM 1510 C CA . LEU A 1 195 ? -33.321 -3.754 53.965 1.00 91.88 195 LEU A CA 1
ATOM 1511 C C . LEU A 1 195 ? -34.797 -3.464 54.294 1.00 91.88 195 LEU A C 1
ATOM 1513 O O . LEU A 1 195 ? -35.187 -3.523 55.461 1.00 91.88 195 LEU A O 1
ATOM 1517 N N . ARG A 1 196 ? -35.620 -3.140 53.285 1.00 87.62 196 ARG A N 1
ATOM 1518 C CA . ARG A 1 196 ? -37.066 -2.894 53.441 1.00 87.62 196 ARG A CA 1
ATOM 1519 C C . ARG A 1 196 ? -37.845 -4.189 53.669 1.00 87.62 196 ARG A C 1
ATOM 1521 O O . ARG A 1 196 ? -38.721 -4.217 54.526 1.00 87.62 196 ARG A O 1
ATOM 1528 N N . ASP A 1 197 ? -37.504 -5.255 52.956 1.00 80.75 197 ASP A N 1
ATOM 1529 C CA . ASP A 1 197 ? -38.182 -6.547 53.092 1.00 80.75 197 ASP A CA 1
ATOM 1530 C C . ASP A 1 197 ? -37.858 -7.211 54.441 1.00 80.75 197 ASP A C 1
ATOM 1532 O O . ASP A 1 197 ? -38.742 -7.761 55.093 1.00 80.75 197 ASP A O 1
ATOM 1536 N N . GLY A 1 198 ? -36.620 -7.067 54.929 1.00 70.19 198 GLY A N 1
ATOM 1537 C CA . GLY A 1 198 ? -36.219 -7.535 56.260 1.00 70.19 198 GLY A CA 1
ATOM 1538 C C . GLY A 1 198 ? -36.790 -6.732 57.438 1.00 70.19 198 GLY A C 1
ATOM 1539 O O . GLY A 1 198 ? -36.668 -7.173 58.574 1.00 70.19 198 GLY A O 1
ATOM 1540 N N . THR A 1 199 ? -37.402 -5.564 57.200 1.00 60.88 199 THR A N 1
ATOM 1541 C CA . THR A 1 199 ? -38.092 -4.772 58.241 1.00 60.88 199 THR A CA 1
ATOM 1542 C C . THR A 1 199 ? -39.609 -4.995 58.276 1.00 60.88 199 THR A C 1
ATOM 1544 O O . THR A 1 199 ? -40.262 -4.512 59.200 1.00 60.88 199 THR A O 1
ATOM 1547 N N . LEU A 1 200 ? -40.173 -5.717 57.300 1.00 56.97 200 LEU A N 1
ATOM 1548 C CA . LEU A 1 200 ? -41.602 -6.059 57.207 1.00 56.97 200 LEU A CA 1
ATOM 1549 C C . LEU A 1 200 ? -41.915 -7.528 57.555 1.00 56.97 200 LEU A C 1
ATOM 1551 O O . LEU A 1 200 ? -43.093 -7.889 57.595 1.00 56.97 200 LEU A O 1
ATOM 1555 N N . SER A 1 201 ? -40.893 -8.355 57.800 1.00 49.72 201 SER A N 1
ATOM 1556 C CA . SER A 1 201 ? -41.011 -9.742 58.281 1.00 49.72 201 SER A CA 1
ATOM 1557 C C . SER A 1 201 ? -40.714 -9.852 59.771 1.00 49.72 201 SER A C 1
ATOM 1559 O O . SER A 1 201 ? -41.172 -10.870 60.338 1.00 49.72 201 SER A O 1
#

Radius of gyration: 46.51 Å; chains: 1; bounding box: 119×72×108 Å